Protein AF-A0A814QVN3-F1 (afdb_monomer)

Solvent-accessible surface area (backbone atoms only — not comparable to full-atom values): 13322 Å² total; per-residue (Å²): 133,84,79,87,56,73,58,45,32,28,78,48,79,40,80,92,74,43,83,41,71,44,67,66,72,33,31,27,67,85,69,47,81,43,88,67,83,84,79,93,64,86,51,75,90,72,49,93,82,86,87,83,86,50,80,74,58,78,92,46,46,87,81,45,85,76,71,32,51,71,49,70,80,77,56,96,86,49,65,73,81,80,49,79,62,46,79,39,66,65,100,58,91,84,86,85,86,85,85,89,85,85,87,82,80,56,43,71,92,79,35,91,48,79,79,59,66,74,44,74,83,70,53,88,52,66,59,60,42,53,42,30,75,76,65,71,41,67,51,72,58,57,43,49,50,47,53,49,39,52,53,34,30,74,77,44,73,20,27,64,68,78,48,86,68,92,78,76,59,52,65,58,79,49,71,69,36,51,53,42,43,49,52,53,50,55,56,42,66,77,43,65,64,46,67,78,59,76,60,77,84,81,126

Foldseek 3Di:
DDDDDLQQWAWDQAPVAGIDTDGQLQAGNVRDGDDGDDDPDQDPVPDDDDDDDQDDPPVCCVVDVDTFDWDFDDDNQDDSLLTDTDTGDPPDDDDDGDDDDDDDQDDPPRDPDDPPLLPCPPDPDPLSNLCCVVRSGDDPSSSLQQVLQVLLCVFLVAGDRSHDHSPPTHHDDDPSSVVRSVVSVVVCVVDCSCVVRVDDDDD

Nearest PDB structures (foldseek):
  9btg-assembly1_B  TM=6.805E-01  e=3.742E-03  Homo sapiens
  9blr-assembly1_B  TM=6.211E-01  e=2.954E-03  Homo sapiens
  9btu-assembly1_B  TM=6.436E-01  e=5.031E-03  Homo sapiens
  8bot-assembly1_X  TM=1.823E-01  e=8.694E+00  Homo sapiens
  8i9r-assembly1_CC  TM=1.485E-01  e=6.862E+00  Thermochaetoides thermophila DSM 1495

InterPro domains:
  IPR001873 Epithelial sodium channel [PF00858] (3-186)
  IPR001873 Epithelial sodium channel [PR01078] (8-24)
  IPR001873 Epithelial sodium channel [PR01078] (68-86)
  IPR001873 Epithelial sodium channel [PR01078] (138-149)
  IPR001873 Epithelial sodium channel [PR01078] (149-166)
  IPR001873 Epithelial sodium channel [PTHR11690] (4-186)
  IPR020903 Epithelial sodium channel, conserved site [PS01206] (138-158)

Sequence (203 aa):
MEACNKSEFKFYFHPNYGNCYEFNTGYNENGSKIPLKTTIVTERAQGLRLVLNTSVPESLKFITPFTGAVVFIHNHTTDPMMVTGITLAPKTETNIALSRMFYRSQPKPYSQCETGTNDPNSFSSELYKLVLENTQFYTQTLCVYQCFQREVIKNCNCSVTTFPDFYQAKACTGTNQSICMQNVFNMAKNTDFFNASGMSFGV

Structure (mmCIF, N/CA/C/O backbone):
data_AF-A0A814QVN3-F1
#
_entry.id   AF-A0A814QVN3-F1
#
loop_
_atom_site.group_PDB
_atom_site.id
_atom_site.type_symbol
_atom_site.label_atom_id
_atom_site.label_alt_id
_atom_site.label_comp_id
_atom_site.label_asym_id
_atom_site.label_entity_id
_atom_site.label_seq_id
_atom_site.pdbx_PDB_ins_code
_atom_site.Cartn_x
_atom_site.Cartn_y
_atom_site.Cartn_z
_atom_site.occupancy
_atom_site.B_iso_or_equiv
_atom_site.auth_seq_id
_atom_site.auth_comp_id
_atom_site.auth_asym_id
_atom_site.auth_atom_id
_atom_site.pdbx_PDB_model_num
ATOM 1 N N . MET A 1 1 ? 2.320 -30.126 -4.535 1.00 60.84 1 MET A N 1
ATOM 2 C CA . MET A 1 1 ? 1.638 -28.923 -4.021 1.00 60.84 1 MET A CA 1
ATOM 3 C C . MET A 1 1 ? 2.325 -28.571 -2.717 1.00 60.84 1 MET A C 1
ATOM 5 O O . MET A 1 1 ? 2.252 -29.358 -1.783 1.00 60.84 1 MET A O 1
ATOM 9 N N . GLU A 1 2 ? 3.103 -27.495 -2.708 1.00 78.81 2 GLU A N 1
ATOM 10 C CA . GLU A 1 2 ? 3.785 -27.011 -1.503 1.00 78.81 2 GLU A CA 1
ATOM 11 C C . GLU A 1 2 ? 2.771 -26.243 -0.648 1.00 78.81 2 GLU A C 1
ATOM 13 O O . GLU A 1 2 ? 2.004 -25.438 -1.179 1.00 78.81 2 GLU A O 1
ATOM 18 N N . ALA A 1 3 ? 2.707 -26.532 0.651 1.00 82.81 3 ALA A N 1
ATOM 19 C CA . ALA A 1 3 ? 1.831 -25.802 1.559 1.00 82.81 3 ALA A CA 1
ATOM 20 C C . ALA A 1 3 ? 2.459 -24.444 1.897 1.00 82.81 3 ALA A C 1
ATOM 22 O O . ALA A 1 3 ? 3.623 -24.394 2.291 1.00 82.81 3 ALA A O 1
ATOM 23 N N . CYS A 1 4 ? 1.688 -23.359 1.776 1.00 81.06 4 CYS A N 1
ATOM 24 C CA . CYS A 1 4 ? 2.136 -22.044 2.228 1.00 81.06 4 CYS A CA 1
ATOM 25 C C . CYS A 1 4 ? 2.367 -22.064 3.743 1.00 81.06 4 CYS A C 1
ATOM 27 O O . CYS A 1 4 ? 1.530 -22.571 4.497 1.00 81.06 4 CYS A O 1
ATOM 29 N N . ASN A 1 5 ? 3.478 -21.485 4.189 1.00 84.00 5 ASN A N 1
ATOM 30 C CA . ASN A 1 5 ? 3.753 -21.311 5.611 1.00 84.00 5 ASN A CA 1
ATOM 31 C C . ASN A 1 5 ? 3.240 -19.938 6.064 1.00 84.00 5 ASN A C 1
ATOM 33 O O . ASN A 1 5 ? 3.353 -18.954 5.339 1.00 84.00 5 ASN A O 1
ATOM 37 N N . LYS A 1 6 ? 2.701 -19.847 7.284 1.00 83.75 6 LYS A N 1
ATOM 38 C CA . LYS A 1 6 ? 2.269 -18.573 7.871 1.00 83.75 6 LYS A CA 1
ATOM 39 C C . LYS A 1 6 ? 3.401 -17.538 7.894 1.00 83.75 6 LYS A C 1
ATOM 41 O O . LYS A 1 6 ? 3.142 -16.367 7.661 1.00 83.75 6 LYS A O 1
ATOM 46 N N . SER A 1 7 ? 4.647 -17.974 8.083 1.00 82.81 7 SER A N 1
ATOM 47 C CA . SER A 1 7 ? 5.822 -17.092 8.069 1.00 82.81 7 SER A CA 1
ATOM 48 C C . SER A 1 7 ? 6.074 -16.386 6.728 1.00 82.81 7 SER A C 1
ATOM 50 O O . SER A 1 7 ? 6.869 -15.448 6.682 1.00 82.81 7 SER A O 1
ATOM 52 N N . GLU A 1 8 ? 5.416 -16.819 5.649 1.00 85.62 8 GLU A N 1
ATOM 53 C CA . GLU A 1 8 ? 5.475 -16.206 4.315 1.00 85.62 8 GLU A CA 1
ATOM 54 C C . GLU A 1 8 ? 4.478 -15.049 4.145 1.00 85.62 8 GLU A C 1
ATOM 56 O O . GLU A 1 8 ? 4.455 -14.405 3.092 1.00 85.62 8 GLU A O 1
ATOM 61 N N . PHE A 1 9 ? 3.649 -14.798 5.161 1.00 89.44 9 PHE A N 1
ATOM 62 C CA . PHE A 1 9 ? 2.701 -13.697 5.196 1.00 89.44 9 PHE A CA 1
ATOM 63 C C . PHE A 1 9 ? 3.195 -12.615 6.145 1.00 89.44 9 PHE A C 1
ATOM 65 O O . PHE A 1 9 ? 3.446 -12.865 7.320 1.00 89.44 9 PHE A O 1
ATOM 72 N N . LYS A 1 10 ? 3.286 -11.384 5.651 1.00 90.56 10 LYS A N 1
ATOM 73 C CA . LYS A 1 10 ? 3.606 -10.217 6.466 1.00 90.56 10 LYS A CA 1
ATOM 74 C C . LYS A 1 10 ? 2.315 -9.564 6.943 1.00 90.56 10 LYS A C 1
ATOM 76 O O . LYS A 1 10 ? 1.456 -9.215 6.138 1.00 90.56 10 LYS A O 1
ATOM 81 N N . PHE A 1 11 ? 2.180 -9.387 8.251 1.00 91.12 11 PHE A N 1
ATOM 82 C CA . PHE A 1 11 ? 1.049 -8.664 8.820 1.00 91.12 11 PHE A CA 1
ATOM 83 C C . PHE A 1 11 ? 1.180 -7.152 8.592 1.00 91.12 11 PHE A C 1
ATOM 85 O O . PHE A 1 11 ? 2.254 -6.579 8.792 1.00 91.12 11 PHE A O 1
ATOM 92 N N . TYR A 1 12 ? 0.068 -6.504 8.251 1.00 89.94 12 TYR A N 1
ATOM 93 C CA . TYR A 1 12 ? -0.108 -5.059 8.380 1.00 89.94 12 TYR A CA 1
ATOM 94 C C . TYR A 1 12 ? -1.564 -4.733 8.732 1.00 89.94 12 TYR A C 1
ATOM 96 O O . TYR A 1 12 ? -2.472 -5.529 8.492 1.00 89.94 12 TYR A O 1
ATOM 104 N N . PHE A 1 13 ? -1.798 -3.560 9.317 1.00 90.44 13 PHE A N 1
ATOM 105 C CA . PHE A 1 13 ? -3.143 -3.097 9.647 1.00 90.44 13 PHE A CA 1
ATOM 106 C C . PHE A 1 13 ? -3.616 -2.070 8.616 1.00 90.44 13 PHE A C 1
ATOM 108 O O . PHE A 1 13 ? -2.974 -1.037 8.434 1.00 90.44 13 PHE A O 1
ATOM 115 N N . HIS A 1 14 ? -4.745 -2.338 7.963 1.00 90.69 14 HIS A N 1
ATOM 116 C CA . HIS A 1 14 ? -5.395 -1.413 7.048 1.00 90.69 14 HIS A CA 1
ATOM 117 C C . HIS A 1 14 ? -6.533 -0.664 7.765 1.00 90.69 14 HIS A C 1
ATOM 119 O O . HIS A 1 14 ? -7.481 -1.302 8.222 1.00 90.69 14 HIS A O 1
ATOM 125 N N . PRO A 1 15 ? -6.540 0.678 7.796 1.00 86.56 15 PRO A N 1
ATOM 126 C CA . PRO A 1 15 ? -7.542 1.465 8.526 1.00 86.56 15 PRO A CA 1
ATOM 127 C C . PRO A 1 15 ? -8.997 1.136 8.170 1.00 86.56 15 PRO A C 1
ATOM 129 O O . PRO A 1 15 ? -9.846 1.087 9.053 1.00 86.56 15 PRO A O 1
ATOM 132 N N . ASN A 1 16 ? -9.274 0.871 6.888 1.00 85.12 16 ASN A N 1
ATOM 133 C CA . ASN A 1 16 ? -10.632 0.571 6.410 1.00 85.12 16 ASN A CA 1
ATOM 134 C C . ASN A 1 16 ? -11.011 -0.920 6.462 1.00 85.12 16 ASN A C 1
ATOM 136 O O . ASN A 1 16 ? -12.193 -1.237 6.389 1.00 85.12 16 ASN A O 1
ATOM 140 N N . TYR A 1 17 ? -10.035 -1.836 6.533 1.00 87.88 17 TYR A N 1
ATOM 141 C CA . TYR A 1 17 ? -10.274 -3.281 6.351 1.00 87.88 17 TYR A CA 1
ATOM 142 C C . TYR A 1 17 ? -9.758 -4.142 7.514 1.00 87.88 17 TYR A C 1
ATOM 144 O O . TYR A 1 17 ? -10.010 -5.344 7.551 1.00 87.88 17 TYR A O 1
ATOM 152 N N . GLY A 1 18 ? -9.077 -3.541 8.490 1.00 89.12 18 GLY A N 1
ATOM 153 C CA . GLY A 1 18 ? -8.545 -4.215 9.664 1.00 89.12 18 GLY A CA 1
ATOM 154 C C . GLY A 1 18 ? -7.265 -4.996 9.372 1.00 89.12 18 GLY A C 1
ATOM 155 O O . GLY A 1 18 ? -6.326 -4.486 8.768 1.00 89.12 18 GLY A O 1
ATOM 156 N N . ASN A 1 19 ? -7.205 -6.233 9.855 1.00 91.81 19 ASN A N 1
ATOM 157 C CA . ASN A 1 19 ? -6.010 -7.069 9.766 1.00 91.81 19 ASN A CA 1
ATOM 158 C C . ASN A 1 19 ? -5.778 -7.554 8.331 1.00 91.81 19 ASN A C 1
ATOM 160 O O . ASN A 1 19 ? -6.631 -8.233 7.758 1.00 91.81 19 ASN A O 1
ATOM 164 N N . CYS A 1 20 ? -4.599 -7.276 7.784 1.00 93.75 20 CYS A N 1
ATOM 165 C CA . CYS A 1 20 ? -4.190 -7.718 6.460 1.00 93.75 20 CYS A CA 1
ATOM 166 C C . CYS A 1 20 ? -2.917 -8.570 6.528 1.00 93.75 20 CYS A C 1
ATOM 168 O O . CYS A 1 20 ? -2.075 -8.411 7.414 1.00 93.75 20 CYS A O 1
ATOM 170 N N . TYR A 1 21 ? -2.798 -9.494 5.575 1.00 93.88 21 TYR A N 1
ATOM 171 C CA . TYR A 1 21 ? -1.690 -10.437 5.465 1.00 93.88 21 TYR A CA 1
ATOM 172 C C . TYR A 1 21 ? -1.190 -10.441 4.024 1.00 93.88 21 TYR A C 1
ATOM 174 O O . TYR A 1 21 ? -1.893 -10.878 3.114 1.00 93.88 21 TYR A O 1
ATOM 182 N N . GLU A 1 22 ? 0.018 -9.934 3.821 1.00 93.75 22 GLU A N 1
ATOM 183 C CA . GLU A 1 22 ? 0.628 -9.761 2.510 1.00 93.75 22 GLU A CA 1
ATOM 184 C C . GLU A 1 22 ? 1.524 -10.960 2.189 1.00 93.75 22 GLU A C 1
ATOM 186 O O . GLU A 1 22 ? 2.457 -11.271 2.930 1.00 93.75 22 GLU A O 1
ATOM 191 N N . PHE A 1 23 ? 1.229 -11.657 1.095 1.00 93.69 23 PHE A N 1
ATOM 192 C CA . PHE A 1 23 ? 1.991 -12.820 0.645 1.00 93.69 23 PHE A CA 1
ATOM 193 C C . PHE A 1 23 ? 3.099 -12.412 -0.326 1.00 93.69 23 PHE A C 1
ATOM 195 O O . PHE A 1 23 ? 2.905 -11.534 -1.162 1.00 93.69 23 PHE A O 1
ATOM 202 N N . ASN A 1 24 ? 4.225 -13.132 -0.291 1.00 93.00 24 ASN A N 1
ATOM 203 C CA . ASN A 1 24 ? 5.314 -12.990 -1.263 1.00 93.00 24 ASN A CA 1
ATOM 204 C C . ASN A 1 24 ? 5.947 -11.587 -1.284 1.00 93.00 24 ASN A C 1
ATOM 206 O O . ASN A 1 24 ? 6.346 -11.104 -2.339 1.00 93.00 24 ASN A O 1
ATOM 210 N N . THR A 1 25 ? 6.070 -10.943 -0.122 1.00 90.69 25 THR A N 1
ATOM 211 C CA . THR A 1 25 ? 6.679 -9.604 0.015 1.00 90.69 25 THR A CA 1
ATOM 212 C C . THR A 1 25 ? 8.198 -9.605 -0.186 1.00 90.69 25 THR A C 1
ATOM 214 O O . THR A 1 25 ? 8.812 -8.552 -0.334 1.00 90.69 25 THR A O 1
ATOM 217 N N . GLY A 1 26 ? 8.824 -10.787 -0.159 1.00 90.00 26 GLY A N 1
ATOM 218 C CA . GLY A 1 26 ? 10.279 -10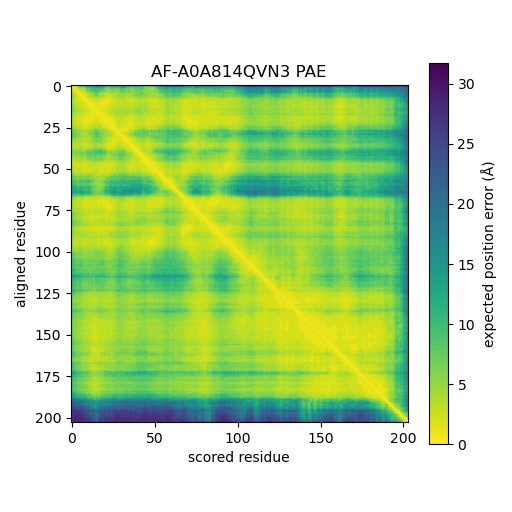.945 -0.081 1.00 90.00 26 GLY A CA 1
ATOM 219 C C . GLY A 1 26 ? 10.827 -10.832 1.342 1.00 90.00 26 GLY A C 1
ATOM 220 O O . GLY A 1 26 ? 12.040 -10.894 1.532 1.00 90.00 26 GLY A O 1
ATOM 221 N N . TYR A 1 27 ? 9.951 -10.704 2.342 1.00 88.06 27 TYR A N 1
ATOM 222 C CA . TYR A 1 27 ? 10.297 -10.635 3.757 1.00 88.06 27 TYR A CA 1
ATOM 223 C C . TYR A 1 27 ? 9.362 -11.521 4.590 1.00 88.06 27 TYR A C 1
ATOM 225 O O . TYR A 1 27 ? 8.168 -11.611 4.311 1.00 88.06 27 TYR A O 1
ATOM 233 N N . ASN A 1 28 ? 9.898 -12.176 5.618 1.00 82.62 28 ASN A N 1
ATOM 234 C CA . ASN A 1 28 ? 9.081 -12.895 6.597 1.00 82.62 28 ASN A CA 1
ATOM 235 C C . ASN A 1 28 ? 8.516 -11.948 7.674 1.00 82.62 28 ASN A C 1
ATOM 237 O O . ASN A 1 28 ? 8.838 -10.759 7.701 1.00 82.62 28 ASN A O 1
ATOM 241 N N . GLU A 1 29 ? 7.708 -12.484 8.595 1.00 78.69 29 GLU A N 1
ATOM 242 C CA . GLU A 1 29 ? 7.134 -11.730 9.728 1.00 78.69 29 GLU A CA 1
ATOM 243 C C . GLU A 1 29 ? 8.191 -10.979 10.568 1.00 78.69 29 GLU A C 1
ATOM 245 O O . GLU A 1 29 ? 7.913 -9.901 11.085 1.00 78.69 29 GLU A O 1
ATOM 250 N N . ASN A 1 30 ? 9.423 -11.495 10.647 1.00 82.00 30 ASN A N 1
ATOM 251 C CA . ASN A 1 30 ? 10.532 -10.887 11.394 1.00 82.00 30 ASN A CA 1
ATOM 252 C C . ASN A 1 30 ? 11.327 -9.854 10.570 1.00 82.00 30 ASN A C 1
ATOM 254 O O . ASN A 1 30 ? 12.389 -9.407 11.002 1.00 82.00 30 ASN A O 1
ATOM 258 N N . GLY A 1 31 ? 10.880 -9.518 9.356 1.00 81.69 31 GLY A N 1
ATOM 259 C CA . GLY A 1 31 ? 11.568 -8.591 8.455 1.00 81.69 31 GLY A CA 1
ATOM 260 C C . GLY A 1 31 ? 12.845 -9.153 7.820 1.00 81.69 31 GLY A C 1
ATOM 261 O O . GLY A 1 31 ? 13.598 -8.413 7.189 1.00 81.69 31 GLY A O 1
ATOM 262 N N . SER A 1 32 ? 13.108 -10.455 7.954 1.00 87.06 32 SER A N 1
ATOM 263 C CA . SER A 1 32 ? 14.236 -11.105 7.279 1.00 87.06 32 SER A CA 1
ATOM 264 C C . SER A 1 32 ? 13.883 -11.394 5.827 1.00 87.06 32 SER A C 1
ATOM 266 O O . SER A 1 32 ? 12.772 -11.837 5.535 1.00 87.06 32 SER A O 1
ATOM 268 N N . LYS A 1 33 ? 14.839 -11.182 4.919 1.00 89.44 33 LYS A N 1
ATOM 269 C CA . LYS A 1 33 ? 14.655 -11.467 3.493 1.00 89.44 33 LYS A CA 1
ATOM 270 C C . LYS A 1 33 ? 14.367 -12.951 3.265 1.00 89.44 33 LYS A C 1
ATOM 272 O O . LYS A 1 33 ? 15.084 -13.807 3.782 1.00 89.44 33 LYS A O 1
ATOM 277 N N . ILE A 1 34 ? 13.363 -13.236 2.447 1.00 89.31 34 ILE A N 1
ATOM 278 C CA . ILE A 1 34 ? 13.024 -14.574 1.960 1.00 89.31 34 ILE A CA 1
ATOM 279 C C . ILE A 1 34 ? 12.930 -14.559 0.428 1.00 89.31 34 ILE A C 1
ATOM 281 O O . ILE A 1 34 ? 12.605 -13.519 -0.151 1.00 89.31 34 ILE A O 1
ATOM 285 N N . PRO A 1 35 ? 13.226 -15.679 -0.255 1.00 90.44 35 PRO A N 1
ATOM 286 C CA . PRO A 1 35 ? 13.115 -15.750 -1.706 1.00 90.44 35 PRO A CA 1
ATOM 287 C C . PRO A 1 35 ? 11.696 -15.447 -2.193 1.00 90.44 35 PRO A C 1
ATOM 289 O O . PRO A 1 35 ? 10.716 -15.922 -1.618 1.00 90.44 35 PRO A O 1
ATOM 292 N N . LEU A 1 36 ? 11.599 -14.695 -3.290 1.00 91.75 36 LEU A N 1
ATOM 293 C CA . LEU A 1 36 ? 10.330 -14.472 -3.972 1.00 91.75 36 LEU A CA 1
ATOM 294 C C . LEU A 1 36 ? 9.882 -15.750 -4.680 1.00 91.75 36 LEU A C 1
ATOM 296 O O . LEU A 1 36 ? 10.662 -16.393 -5.383 1.00 91.75 36 LEU A O 1
ATOM 300 N N . LYS A 1 37 ? 8.600 -16.078 -4.546 1.00 90.69 37 LYS A N 1
ATOM 301 C CA . LYS A 1 37 ? 7.958 -17.139 -5.318 1.00 90.69 37 LYS A CA 1
ATOM 302 C C . LYS A 1 37 ? 7.565 -16.603 -6.691 1.00 90.69 37 LYS A C 1
ATOM 304 O O . LYS A 1 37 ? 6.984 -15.521 -6.813 1.00 90.69 37 LYS A O 1
ATOM 309 N N . THR A 1 38 ? 7.874 -17.377 -7.724 1.00 90.19 38 THR A N 1
ATOM 310 C CA . THR A 1 38 ? 7.569 -17.073 -9.124 1.00 90.19 38 THR A CA 1
ATOM 311 C C . THR A 1 38 ? 6.948 -18.295 -9.790 1.00 90.19 38 THR A C 1
ATOM 313 O O . THR A 1 38 ? 7.167 -19.430 -9.374 1.00 90.19 38 THR A O 1
ATOM 316 N N . THR A 1 39 ? 6.143 -18.066 -10.824 1.00 88.69 39 THR A N 1
ATOM 317 C CA . THR A 1 39 ? 5.593 -19.132 -11.662 1.00 88.69 39 THR A CA 1
ATOM 318 C C . THR A 1 39 ? 5.573 -18.673 -13.114 1.00 88.69 39 THR A C 1
ATOM 320 O O . THR A 1 39 ? 5.335 -17.500 -13.399 1.00 88.69 39 THR A O 1
ATOM 323 N N . ILE A 1 40 ? 5.837 -19.608 -14.023 1.00 86.62 40 ILE A N 1
ATOM 324 C CA . ILE A 1 40 ? 5.665 -19.447 -15.475 1.00 86.62 40 ILE A CA 1
ATOM 325 C C . ILE A 1 40 ? 4.455 -20.237 -15.991 1.00 86.62 40 ILE A C 1
ATOM 327 O O . ILE A 1 40 ? 4.097 -20.133 -17.160 1.00 86.62 40 ILE A O 1
ATOM 331 N N . VAL A 1 41 ? 3.836 -21.041 -15.121 1.00 89.00 41 VAL A N 1
ATOM 332 C CA . VAL A 1 41 ? 2.710 -21.912 -15.451 1.00 89.00 41 VAL A CA 1
ATOM 333 C C . VAL A 1 41 ? 1.418 -21.208 -15.057 1.00 89.00 41 VAL A C 1
ATOM 335 O O . VAL A 1 41 ? 1.267 -20.753 -13.924 1.00 89.00 41 VAL A O 1
ATOM 338 N N . THR A 1 42 ? 0.472 -21.138 -15.990 1.00 87.56 42 THR A N 1
ATOM 339 C CA . THR A 1 42 ? -0.818 -20.451 -15.810 1.00 87.56 42 THR A CA 1
ATOM 340 C C . THR A 1 42 ? -1.924 -21.365 -15.280 1.00 87.56 42 THR A C 1
ATOM 342 O O . THR A 1 42 ? -3.062 -20.931 -15.113 1.00 87.56 42 THR A O 1
ATOM 345 N N . GLU A 1 43 ? -1.627 -22.641 -15.029 1.00 89.25 43 GLU A N 1
ATOM 346 C CA . GLU A 1 43 ? -2.591 -23.596 -14.491 1.00 89.25 43 GLU A CA 1
ATOM 347 C C . GLU A 1 43 ? -3.012 -23.233 -13.065 1.00 89.25 43 GLU A C 1
ATOM 349 O O . GLU A 1 43 ? -2.180 -23.015 -12.182 1.00 89.25 43 GLU A O 1
ATOM 354 N N . ARG A 1 44 ? -4.324 -23.288 -12.800 1.00 86.31 44 ARG A N 1
ATOM 355 C CA . ARG A 1 44 ? -4.910 -23.009 -11.478 1.00 86.31 44 ARG A CA 1
ATOM 356 C C . ARG A 1 44 ? -4.247 -23.808 -10.347 1.00 86.31 44 ARG A C 1
ATOM 358 O O . ARG A 1 44 ? -4.096 -23.299 -9.241 1.00 86.31 44 ARG A O 1
ATOM 365 N N . ALA A 1 45 ? -3.863 -25.059 -10.608 1.00 87.88 45 ALA A N 1
ATOM 366 C CA . ALA A 1 45 ? -3.249 -25.937 -9.613 1.00 87.88 45 ALA A CA 1
ATOM 367 C C . ALA A 1 45 ? -1.841 -25.488 -9.174 1.00 87.88 45 ALA A C 1
ATOM 369 O O . ALA A 1 45 ? -1.406 -25.882 -8.093 1.00 87.88 45 ALA A O 1
ATOM 370 N N . GLN A 1 46 ? -1.167 -24.667 -9.986 1.00 88.94 46 GLN A N 1
ATOM 371 C CA . GLN A 1 46 ? 0.170 -24.114 -9.732 1.00 88.94 46 GLN A CA 1
ATOM 372 C C . GLN A 1 46 ? 0.127 -22.659 -9.229 1.00 88.94 46 GLN A C 1
ATOM 374 O O . GLN A 1 46 ? 1.170 -22.057 -8.982 1.00 88.94 46 GLN A O 1
ATOM 379 N N . GLY A 1 47 ? -1.068 -22.076 -9.091 1.00 90.69 47 GLY A N 1
ATOM 380 C CA . GLY A 1 47 ? -1.266 -20.736 -8.545 1.00 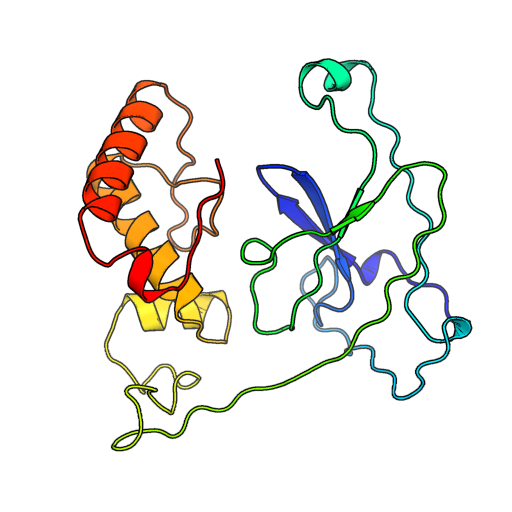90.69 47 GLY A CA 1
ATOM 381 C C . GLY A 1 47 ? -1.400 -20.711 -7.019 1.00 90.69 47 GLY A C 1
ATOM 382 O O . GLY A 1 47 ? -1.401 -21.743 -6.344 1.00 90.69 47 GLY A O 1
ATOM 383 N N . LEU A 1 48 ? -1.577 -19.506 -6.473 1.00 92.06 48 LEU A N 1
ATOM 384 C CA . LEU A 1 48 ? -1.902 -19.309 -5.061 1.00 92.06 48 LEU A CA 1
ATOM 385 C C . LEU A 1 48 ? -3.325 -19.809 -4.775 1.00 92.06 48 LEU A C 1
ATOM 387 O O . LEU A 1 48 ? -4.286 -19.389 -5.419 1.00 92.06 48 LEU A O 1
ATOM 391 N N . ARG A 1 49 ? -3.466 -20.699 -3.790 1.00 92.56 49 ARG A N 1
ATOM 392 C CA . ARG A 1 49 ? -4.752 -21.272 -3.374 1.00 92.56 49 ARG A CA 1
ATOM 393 C C . ARG A 1 49 ? -4.940 -21.049 -1.884 1.00 92.56 49 ARG A C 1
ATOM 395 O O . ARG A 1 49 ? -4.173 -21.571 -1.083 1.00 92.56 49 ARG A O 1
ATOM 402 N N . LEU A 1 50 ? -5.972 -20.293 -1.529 1.00 92.75 50 LEU A N 1
ATOM 403 C CA . LEU A 1 50 ? -6.278 -19.933 -0.149 1.00 92.75 50 LEU A CA 1
ATOM 404 C C . LEU A 1 50 ? -7.685 -20.399 0.218 1.00 92.75 50 LEU A C 1
ATOM 406 O O . LEU A 1 50 ? -8.599 -20.350 -0.603 1.00 92.75 50 LEU A O 1
ATOM 410 N N . VAL A 1 51 ? -7.851 -20.813 1.471 1.00 92.94 51 VAL A N 1
ATOM 411 C CA . VAL A 1 51 ? -9.156 -21.008 2.106 1.00 92.94 51 VAL A CA 1
ATOM 412 C C . VAL A 1 51 ? -9.245 -19.984 3.227 1.00 92.94 51 VAL A C 1
ATOM 414 O O . VAL A 1 51 ? -8.444 -20.014 4.158 1.00 92.94 51 VAL A O 1
ATOM 417 N N . LEU A 1 52 ? -10.182 -19.046 3.107 1.00 93.19 52 LEU A N 1
ATOM 418 C CA . LEU A 1 52 ? -10.305 -17.917 4.024 1.00 93.19 52 LEU A CA 1
ATOM 419 C C . LEU A 1 52 ? -11.450 -18.150 5.007 1.00 93.19 52 LEU A C 1
ATOM 421 O O . LEU A 1 52 ? -12.559 -18.506 4.610 1.00 93.19 52 LEU A O 1
ATOM 425 N N . ASN A 1 53 ? -11.194 -17.892 6.289 1.00 91.94 53 ASN A N 1
ATOM 426 C CA . ASN A 1 53 ? -12.251 -17.768 7.283 1.00 91.94 53 ASN A CA 1
ATOM 427 C C . ASN A 1 53 ? -12.690 -16.301 7.364 1.00 91.94 53 ASN A C 1
ATOM 429 O O . ASN A 1 53 ? -11.979 -15.470 7.918 1.00 91.94 53 ASN A O 1
ATOM 433 N N . THR A 1 54 ? -13.864 -15.997 6.817 1.00 89.81 54 THR A N 1
ATOM 434 C CA . THR A 1 54 ? -14.432 -14.638 6.756 1.00 89.81 54 THR A CA 1
ATOM 435 C C . THR A 1 54 ? -15.471 -14.384 7.853 1.00 89.81 54 THR A C 1
ATOM 437 O O . THR A 1 54 ? -16.371 -13.560 7.687 1.00 89.81 54 THR A O 1
ATOM 440 N N . SER A 1 55 ? -15.427 -15.153 8.941 1.00 85.69 55 SER A N 1
ATOM 441 C CA . SER A 1 55 ? -16.372 -15.004 10.047 1.00 85.69 55 SER A CA 1
ATOM 442 C C . SER A 1 55 ? -16.073 -13.725 10.827 1.00 85.69 55 SER A C 1
ATOM 444 O O . SER A 1 55 ? -14.952 -13.527 11.291 1.00 85.69 55 SER A O 1
ATOM 446 N N . VAL A 1 56 ? -17.086 -12.877 11.005 1.00 81.25 56 VAL A N 1
ATOM 447 C CA . VAL A 1 56 ? -16.992 -11.650 11.807 1.00 81.25 56 VAL A CA 1
ATOM 448 C C . VAL A 1 56 ? -17.582 -11.918 13.198 1.00 81.25 56 VAL A C 1
ATOM 450 O O . VAL A 1 56 ? -18.723 -12.389 13.274 1.00 81.25 56 VAL A O 1
ATOM 453 N N . PRO A 1 57 ? -16.849 -11.639 14.296 1.00 84.69 57 PRO A N 1
ATOM 454 C CA . PRO A 1 57 ? -17.388 -11.724 15.651 1.00 84.69 57 PRO A CA 1
ATOM 455 C C . PRO A 1 57 ? -18.663 -10.890 15.808 1.00 84.69 57 PRO A C 1
ATOM 457 O O . PRO A 1 57 ? -18.734 -9.775 15.295 1.00 84.69 57 PRO A O 1
ATOM 460 N N . GLU A 1 58 ? -19.649 -11.394 16.556 1.00 83.12 58 GLU A N 1
ATOM 461 C CA . GLU A 1 58 ? -20.934 -10.702 16.766 1.00 83.12 58 GLU A CA 1
ATOM 462 C C . GLU A 1 58 ? -20.742 -9.270 17.283 1.00 83.12 58 GLU A C 1
ATOM 464 O O . GLU A 1 58 ? -21.394 -8.339 16.817 1.00 83.12 58 GLU A O 1
ATOM 469 N N . SER A 1 59 ? -19.765 -9.083 18.174 1.00 83.12 59 SER A N 1
ATOM 470 C CA . SER A 1 59 ? -19.407 -7.785 18.746 1.00 83.12 59 SER A CA 1
ATOM 471 C C . SER A 1 59 ? -18.920 -6.757 17.725 1.00 83.12 59 SER A C 1
ATOM 473 O O . SER A 1 59 ? -18.914 -5.578 18.045 1.00 83.12 59 SER A O 1
ATOM 475 N N . LEU A 1 60 ? -18.513 -7.159 16.517 1.00 81.44 60 LEU A N 1
ATOM 476 C CA . LEU A 1 60 ? -18.003 -6.256 15.477 1.00 81.44 60 LEU A CA 1
ATOM 477 C C . LEU A 1 60 ? -18.998 -6.024 14.334 1.00 81.44 60 LEU A C 1
ATOM 479 O O . LEU A 1 60 ? -18.779 -5.137 13.508 1.00 81.44 60 LEU A O 1
ATOM 483 N N . LYS A 1 61 ? -20.112 -6.766 14.292 1.00 81.19 61 LYS A N 1
ATOM 484 C CA . LYS A 1 61 ? -21.100 -6.661 13.205 1.00 81.19 61 LYS A CA 1
ATOM 485 C C . LYS A 1 61 ? -21.755 -5.283 13.105 1.00 81.19 61 LYS A C 1
ATOM 487 O O . LYS A 1 61 ? -22.166 -4.892 12.019 1.00 81.19 61 LYS A O 1
ATOM 492 N N . PHE A 1 62 ? -21.822 -4.530 14.206 1.00 79.56 62 PHE A N 1
ATOM 493 C CA . PHE A 1 62 ? -22.342 -3.159 14.189 1.00 79.56 62 PHE A CA 1
ATOM 494 C C . PHE A 1 62 ? -21.379 -2.155 13.531 1.00 79.56 62 PHE A C 1
ATOM 496 O O . PHE A 1 62 ? -21.821 -1.113 13.058 1.00 79.56 62 PHE A O 1
ATOM 503 N N . ILE A 1 63 ? -20.075 -2.458 13.508 1.00 76.56 63 ILE A N 1
ATOM 504 C CA . ILE A 1 63 ? -19.030 -1.597 12.931 1.00 76.56 63 ILE A CA 1
ATOM 505 C C . ILE A 1 63 ? -18.845 -1.919 11.448 1.00 76.56 63 ILE A C 1
ATOM 507 O O . ILE A 1 63 ? -18.650 -1.024 10.634 1.00 76.56 63 ILE A O 1
ATOM 511 N N . THR A 1 64 ? -18.884 -3.206 11.091 1.00 74.38 64 THR A N 1
ATOM 512 C CA . THR A 1 64 ? -18.639 -3.675 9.723 1.00 74.38 64 THR A CA 1
ATOM 513 C C . THR A 1 64 ? -19.845 -4.469 9.218 1.00 74.38 64 THR A C 1
ATOM 515 O O . THR A 1 64 ? -19.960 -5.656 9.527 1.00 74.38 64 THR A O 1
ATOM 518 N N . PRO A 1 65 ? -20.743 -3.856 8.422 1.00 69.50 65 PRO A N 1
ATOM 519 C CA . PRO A 1 65 ? -21.894 -4.561 7.852 1.00 69.50 65 PRO A CA 1
ATOM 520 C C . PRO A 1 65 ? -21.492 -5.522 6.720 1.00 69.50 65 PRO A C 1
ATOM 522 O O . PRO A 1 65 ? -22.295 -6.344 6.279 1.00 69.50 65 PRO A O 1
ATOM 525 N N . PHE A 1 66 ? -20.255 -5.422 6.229 1.00 76.00 66 PHE A N 1
ATOM 526 C CA . PHE A 1 66 ? -19.735 -6.253 5.153 1.00 76.00 66 PHE A CA 1
ATOM 527 C C . PHE A 1 66 ? -19.255 -7.608 5.679 1.00 76.00 66 PHE A C 1
ATOM 529 O O . PHE A 1 66 ? -18.552 -7.696 6.684 1.00 76.00 66 PHE A O 1
ATOM 536 N N . THR A 1 67 ? -19.601 -8.674 4.960 1.00 81.56 67 THR A N 1
ATOM 537 C CA . THR A 1 67 ? -19.086 -10.026 5.210 1.00 81.56 67 THR A CA 1
ATOM 538 C C . THR A 1 67 ? -18.359 -10.518 3.967 1.00 81.56 67 THR A C 1
ATOM 540 O O . THR A 1 67 ? -18.836 -10.317 2.852 1.00 81.56 67 THR A O 1
ATOM 543 N N . GLY A 1 68 ? -17.194 -11.138 4.150 1.00 90.25 68 GLY A N 1
ATOM 544 C CA . GLY A 1 68 ? -16.337 -11.566 3.046 1.00 90.25 68 GLY A CA 1
ATOM 545 C C . GLY A 1 68 ? -14.868 -11.246 3.295 1.00 90.25 68 GLY A C 1
ATOM 546 O O . GLY A 1 68 ? -14.440 -11.102 4.439 1.00 90.25 68 GLY A O 1
ATOM 547 N N . ALA A 1 69 ? -14.102 -11.153 2.214 1.00 93.12 69 ALA A N 1
ATOM 548 C CA . ALA A 1 69 ? -12.702 -10.741 2.235 1.00 93.12 69 ALA A CA 1
ATOM 549 C C . ALA A 1 69 ? -12.436 -9.705 1.140 1.00 93.12 69 ALA A C 1
ATOM 551 O O . ALA A 1 69 ? -13.188 -9.608 0.172 1.00 93.12 69 ALA A O 1
ATOM 552 N N . VAL A 1 70 ? -11.347 -8.953 1.279 1.00 93.94 70 VAL A N 1
ATOM 553 C CA . VAL A 1 70 ? -10.836 -8.065 0.232 1.00 93.94 70 VAL A CA 1
ATOM 554 C C . VAL A 1 70 ? -9.425 -8.515 -0.112 1.00 93.94 70 VAL A C 1
ATOM 556 O O . VAL A 1 70 ? -8.608 -8.717 0.785 1.00 93.94 70 VAL A O 1
ATOM 559 N N . VAL A 1 71 ? -9.146 -8.704 -1.400 1.00 95.56 71 VAL A N 1
ATOM 560 C CA . VAL A 1 71 ? -7.815 -9.073 -1.895 1.00 95.56 71 VAL A CA 1
ATOM 561 C C . VAL A 1 71 ? -7.235 -7.924 -2.703 1.00 95.56 71 VAL A C 1
ATOM 563 O O . VAL A 1 71 ? -7.864 -7.439 -3.642 1.00 95.56 71 VAL A O 1
ATOM 566 N N . PHE A 1 72 ? -6.018 -7.521 -2.352 1.00 95.31 72 PHE A N 1
ATOM 567 C CA . PHE A 1 72 ? -5.221 -6.548 -3.092 1.00 95.31 72 PHE A CA 1
ATOM 568 C C . PHE A 1 72 ? -4.180 -7.291 -3.919 1.00 95.31 72 PHE A C 1
ATOM 570 O O . PHE A 1 72 ? -3.533 -8.215 -3.428 1.00 95.31 72 PHE A O 1
ATOM 577 N N . ILE A 1 73 ? -4.023 -6.898 -5.180 1.00 94.94 73 ILE A N 1
ATOM 578 C CA . ILE A 1 73 ? -3.053 -7.501 -6.095 1.00 94.94 73 ILE A CA 1
ATOM 579 C C . ILE A 1 73 ? -2.164 -6.385 -6.607 1.00 94.94 73 ILE A C 1
ATOM 581 O O . ILE A 1 73 ? -2.636 -5.472 -7.281 1.00 94.94 73 ILE A O 1
ATOM 585 N N . HIS A 1 74 ? -0.882 -6.447 -6.269 1.00 92.88 74 HIS A N 1
ATOM 586 C CA . HIS A 1 74 ? 0.055 -5.374 -6.558 1.00 92.88 74 HIS A CA 1
ATOM 587 C C . HIS A 1 74 ? 1.456 -5.897 -6.861 1.00 92.88 74 HIS A C 1
ATOM 589 O O . HIS A 1 74 ? 1.783 -7.059 -6.620 1.00 92.88 74 HIS A O 1
ATOM 595 N N . ASN A 1 75 ? 2.280 -5.028 -7.444 1.00 90.50 75 ASN A N 1
ATOM 596 C CA . ASN A 1 75 ? 3.702 -5.294 -7.617 1.00 90.50 75 ASN A CA 1
ATOM 597 C C . ASN A 1 75 ? 4.437 -5.081 -6.287 1.00 90.50 75 ASN A C 1
ATOM 599 O O . ASN A 1 75 ? 4.004 -4.284 -5.458 1.00 90.50 75 ASN A O 1
ATOM 603 N N . HIS A 1 76 ? 5.617 -5.689 -6.144 1.00 88.44 76 HIS A N 1
ATOM 604 C CA . HIS A 1 76 ? 6.530 -5.427 -5.019 1.00 88.44 76 HIS A CA 1
ATOM 605 C C . HIS A 1 76 ? 6.945 -3.958 -4.894 1.00 88.44 76 HIS A C 1
ATOM 607 O O . HIS A 1 76 ? 7.337 -3.517 -3.824 1.00 88.44 76 HIS A O 1
ATOM 613 N N . THR A 1 77 ? 6.852 -3.202 -5.989 1.00 84.88 77 THR A N 1
ATOM 614 C CA . THR A 1 77 ? 7.161 -1.770 -6.063 1.00 84.88 77 THR A CA 1
ATOM 615 C C . THR A 1 77 ? 5.930 -0.891 -5.834 1.00 84.88 77 THR A C 1
ATOM 617 O O . THR A 1 77 ? 5.794 0.179 -6.430 1.00 84.88 77 THR A O 1
ATOM 620 N N . THR A 1 78 ? 4.940 -1.373 -5.090 1.00 86.94 78 THR A N 1
ATOM 621 C CA . THR A 1 78 ? 3.699 -0.643 -4.828 1.00 86.94 78 THR A CA 1
ATOM 622 C C . THR A 1 78 ? 3.272 -0.911 -3.400 1.00 86.94 78 THR A C 1
ATOM 624 O O . THR A 1 78 ? 3.222 -2.062 -2.979 1.00 86.94 78 THR A O 1
ATOM 627 N N . ASP A 1 79 ? 2.973 0.157 -2.667 1.00 87.00 79 ASP A N 1
ATOM 628 C CA . ASP A 1 79 ? 2.438 0.049 -1.314 1.00 87.00 79 ASP A CA 1
ATOM 629 C C . ASP A 1 79 ? 0.997 -0.504 -1.366 1.00 87.00 79 ASP A C 1
ATOM 631 O O . ASP A 1 79 ? 0.192 -0.024 -2.173 1.00 87.00 79 ASP A O 1
ATOM 635 N N . PRO A 1 80 ? 0.648 -1.511 -0.546 1.00 87.88 80 PRO A N 1
ATOM 636 C CA . PRO A 1 80 ? -0.656 -2.167 -0.605 1.00 87.88 80 PRO A CA 1
ATOM 637 C C . PRO A 1 80 ? -1.835 -1.243 -0.267 1.00 87.88 80 PRO A C 1
ATOM 639 O O . PRO A 1 80 ? -2.944 -1.491 -0.738 1.00 87.88 80 PRO A O 1
ATOM 642 N N . MET A 1 81 ? -1.632 -0.160 0.495 1.00 86.12 81 MET A N 1
ATOM 643 C CA . MET A 1 81 ? -2.683 0.830 0.794 1.00 86.12 81 MET A CA 1
ATOM 644 C C . MET A 1 81 ? -3.070 1.668 -0.433 1.00 86.12 81 MET A C 1
ATOM 646 O O . MET A 1 81 ? -4.076 2.373 -0.424 1.00 86.12 81 MET A O 1
ATOM 650 N N . MET A 1 82 ? -2.274 1.594 -1.498 1.00 85.06 82 MET A N 1
ATOM 651 C CA . MET A 1 82 ? -2.390 2.420 -2.700 1.00 85.06 82 MET A CA 1
ATOM 652 C C . MET A 1 82 ? -3.121 1.707 -3.838 1.00 85.06 82 MET A C 1
ATOM 654 O O . MET A 1 82 ? -3.108 2.165 -4.981 1.00 85.06 82 MET A O 1
ATOM 658 N N . VAL A 1 83 ? -3.697 0.545 -3.543 1.00 87.50 83 VAL A N 1
ATOM 659 C CA . VAL A 1 83 ? -4.195 -0.410 -4.527 1.00 87.50 83 VAL A CA 1
ATOM 660 C C . VAL A 1 83 ? -5.673 -0.644 -4.267 1.00 87.50 83 VAL A C 1
ATOM 662 O O . VAL A 1 83 ? -6.116 -0.778 -3.128 1.00 87.50 83 VAL A O 1
ATOM 665 N N . THR A 1 84 ? -6.461 -0.718 -5.333 1.00 88.50 84 THR A N 1
ATOM 666 C 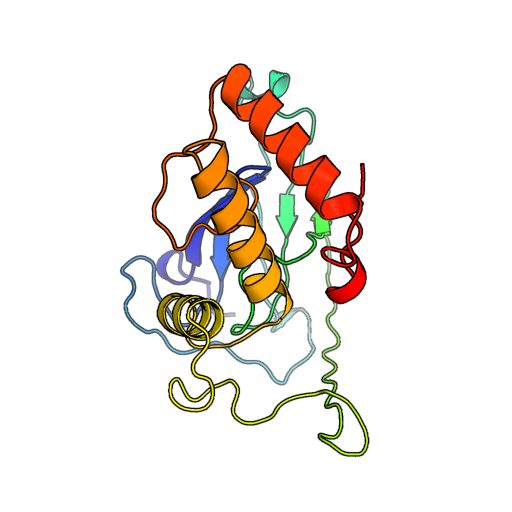CA . THR A 1 84 ? -7.880 -1.054 -5.219 1.00 88.50 84 THR A CA 1
ATOM 667 C C . THR A 1 84 ? -8.054 -2.542 -4.929 1.00 88.50 84 THR A C 1
ATOM 669 O O . THR A 1 84 ? -7.449 -3.395 -5.579 1.00 88.50 84 THR A O 1
ATOM 672 N N . GLY A 1 85 ? -8.895 -2.853 -3.946 1.00 91.69 85 GLY A N 1
ATOM 673 C CA . GLY A 1 85 ? -9.197 -4.226 -3.558 1.00 91.69 85 GLY A CA 1
ATOM 674 C C . GLY A 1 85 ? -10.301 -4.862 -4.403 1.00 91.69 85 GLY A C 1
ATOM 675 O O . GLY A 1 85 ? -11.207 -4.185 -4.885 1.00 91.69 85 GLY A O 1
ATOM 676 N N . ILE A 1 86 ? -10.247 -6.185 -4.527 1.00 94.38 86 ILE A N 1
ATOM 677 C CA . ILE A 1 86 ? -11.303 -7.028 -5.095 1.00 94.38 86 ILE A CA 1
ATOM 678 C C . ILE A 1 86 ? -12.088 -7.636 -3.934 1.00 94.38 86 ILE A C 1
ATOM 680 O O . ILE A 1 86 ? -11.509 -8.312 -3.079 1.00 94.38 86 ILE A O 1
ATOM 684 N N . THR A 1 87 ? -13.399 -7.411 -3.892 1.00 93.69 87 THR A N 1
ATOM 685 C CA . THR A 1 87 ? -14.277 -7.976 -2.862 1.00 93.69 87 THR A CA 1
ATOM 686 C C . THR A 1 87 ? -14.618 -9.432 -3.174 1.00 93.69 87 THR A C 1
ATOM 688 O O . THR A 1 87 ? -14.949 -9.793 -4.303 1.00 93.69 87 THR A O 1
ATOM 691 N N . LEU A 1 88 ? -14.537 -10.288 -2.159 1.00 94.69 88 LEU A N 1
ATOM 692 C CA . LEU A 1 88 ? -14.821 -11.715 -2.246 1.00 94.69 88 LEU A CA 1
ATOM 693 C C . LEU A 1 88 ? -16.031 -12.056 -1.386 1.00 94.69 88 LEU A C 1
ATOM 695 O O . LEU A 1 88 ? -16.042 -11.788 -0.182 1.00 94.69 88 LEU A O 1
ATOM 699 N N . ALA A 1 89 ? -17.026 -12.693 -2.001 1.00 93.19 89 ALA A N 1
ATOM 700 C CA . ALA A 1 89 ? -18.188 -13.188 -1.285 1.00 93.19 89 ALA A CA 1
ATOM 701 C C . ALA A 1 89 ? -17.814 -14.391 -0.393 1.00 93.19 89 ALA A C 1
ATOM 703 O O . ALA A 1 89 ? -16.997 -15.235 -0.777 1.00 93.19 89 ALA A O 1
ATOM 704 N N . PRO A 1 90 ? -18.398 -14.496 0.812 1.00 92.94 90 PRO A N 1
ATOM 705 C CA . PRO A 1 90 ? -18.224 -15.664 1.661 1.00 92.94 90 PRO A CA 1
ATOM 706 C C . PRO A 1 90 ? -18.951 -16.882 1.072 1.00 92.94 90 PRO A C 1
ATOM 708 O O . PRO A 1 90 ? -19.940 -16.745 0.356 1.00 92.94 90 PRO A O 1
ATOM 711 N N . LYS A 1 91 ? -18.510 -18.092 1.443 1.00 92.62 91 LYS A N 1
ATOM 712 C CA . LYS A 1 91 ? -19.116 -19.381 1.033 1.00 92.62 91 LYS A CA 1
ATOM 713 C C . LYS A 1 91 ? -19.113 -19.656 -0.480 1.00 92.62 91 LYS A C 1
ATOM 715 O O . LYS A 1 91 ? -19.796 -20.571 -0.930 1.00 92.62 91 LYS A O 1
ATOM 720 N N . THR A 1 92 ? -18.330 -18.910 -1.249 1.00 94.94 92 THR A N 1
ATOM 721 C CA . THR A 1 92 ? -18.133 -19.132 -2.683 1.00 94.94 92 THR A CA 1
ATOM 722 C C . THR A 1 92 ? -16.664 -19.370 -2.990 1.00 94.94 92 THR A C 1
ATOM 724 O O . THR A 1 92 ? -15.783 -18.870 -2.293 1.00 94.94 92 THR A O 1
ATOM 727 N N . GLU A 1 93 ? -16.396 -20.111 -4.060 1.00 95.12 93 GLU A N 1
ATOM 728 C CA . GLU A 1 93 ? -15.067 -20.161 -4.657 1.00 95.12 93 GLU A CA 1
ATOM 729 C C . GLU A 1 93 ? -14.924 -19.010 -5.660 1.00 95.12 93 GLU A C 1
ATOM 731 O O . GLU A 1 93 ? -15.705 -18.918 -6.605 1.00 95.12 93 GLU A O 1
ATOM 736 N N . THR A 1 94 ? -13.902 -18.170 -5.484 1.00 95.44 94 THR A N 1
ATOM 737 C CA . THR A 1 94 ? -13.541 -17.138 -6.463 1.00 95.44 94 THR A CA 1
ATOM 738 C C . THR A 1 94 ? -12.215 -17.500 -7.115 1.00 95.44 94 THR A C 1
ATOM 740 O O . THR A 1 94 ? -11.209 -17.687 -6.432 1.00 95.44 94 THR A O 1
ATOM 743 N N . ASN A 1 95 ? -12.204 -17.578 -8.444 1.00 95.00 95 ASN A N 1
ATOM 744 C CA . ASN A 1 95 ? -10.991 -17.763 -9.232 1.00 95.00 95 ASN A CA 1
ATOM 745 C C . ASN A 1 95 ? -10.598 -16.431 -9.885 1.00 95.00 95 ASN A C 1
ATOM 747 O O . ASN A 1 95 ? -11.384 -15.864 -10.641 1.00 95.00 95 ASN A O 1
ATOM 751 N N . ILE A 1 96 ? -9.395 -15.939 -9.585 1.00 94.69 96 ILE A N 1
ATOM 752 C CA . ILE A 1 96 ? -8.868 -14.677 -10.111 1.00 94.69 96 ILE A CA 1
ATOM 753 C C . ILE A 1 96 ? -7.738 -15.004 -11.088 1.00 94.69 96 ILE A C 1
ATOM 755 O O . ILE A 1 96 ? -6.640 -15.378 -10.679 1.00 94.69 96 ILE A O 1
ATOM 759 N N . ALA A 1 97 ? -8.007 -14.853 -12.384 1.00 93.19 97 ALA A N 1
ATOM 760 C CA . ALA A 1 97 ? -6.987 -14.932 -13.423 1.00 93.19 97 ALA A CA 1
ATOM 761 C C . ALA A 1 97 ? -6.320 -13.562 -13.607 1.00 93.19 97 ALA A C 1
ATOM 763 O O . ALA A 1 97 ? -7.001 -12.538 -13.652 1.00 93.19 97 ALA A O 1
ATOM 764 N N . LEU A 1 98 ? -4.991 -13.542 -13.730 1.00 91.38 98 LEU A N 1
ATOM 765 C CA . LEU A 1 98 ? -4.208 -12.313 -13.846 1.00 91.38 98 LEU A CA 1
ATOM 766 C C . LEU A 1 98 ? -3.513 -12.228 -15.201 1.00 91.38 98 LEU A C 1
ATOM 768 O O . LEU A 1 98 ? -2.891 -13.187 -15.650 1.00 91.38 98 LEU A O 1
ATOM 772 N N . SER A 1 99 ? -3.569 -11.045 -15.809 1.00 90.88 99 SER A N 1
ATOM 773 C CA . SER A 1 99 ? -2.716 -10.659 -16.931 1.00 90.88 99 SER A CA 1
ATOM 774 C C . SER A 1 99 ? -1.876 -9.463 -16.506 1.00 90.88 99 SER A C 1
ATOM 776 O O . SER A 1 99 ? -2.401 -8.498 -15.948 1.00 90.88 99 SER A O 1
ATOM 778 N N . ARG A 1 100 ? -0.562 -9.535 -16.730 1.00 89.62 100 ARG A N 1
ATOM 779 C CA . ARG A 1 100 ? 0.379 -8.489 -16.326 1.00 89.62 100 ARG A CA 1
ATOM 780 C C . ARG A 1 100 ? 0.812 -7.696 -17.547 1.00 89.62 100 ARG A C 1
ATOM 782 O O . ARG A 1 100 ? 1.377 -8.255 -18.482 1.00 89.62 100 ARG A O 1
ATOM 789 N N . MET A 1 101 ? 0.596 -6.388 -17.499 1.00 90.75 101 MET A N 1
ATOM 790 C CA . MET A 1 101 ? 1.046 -5.449 -18.521 1.00 90.75 101 MET A CA 1
ATOM 791 C C . MET A 1 101 ? 1.958 -4.407 -17.887 1.00 90.75 101 MET A C 1
ATOM 793 O O . MET A 1 101 ? 1.727 -3.970 -16.759 1.00 90.75 101 MET A O 1
ATOM 797 N N . PHE A 1 102 ? 2.990 -4.009 -18.624 1.00 89.00 102 PHE A N 1
ATOM 798 C CA . PHE A 1 102 ? 3.889 -2.937 -18.228 1.00 89.00 102 PHE A CA 1
ATOM 799 C C . PHE A 1 102 ? 3.845 -1.827 -19.261 1.00 89.00 102 PHE A C 1
ATOM 801 O O . PHE A 1 102 ? 3.888 -2.083 -20.463 1.00 89.00 102 PHE A O 1
ATOM 808 N N . TYR A 1 103 ? 3.821 -0.596 -18.769 1.00 88.31 103 TYR A N 1
ATOM 809 C CA . TYR A 1 103 ? 3.888 0.599 -19.590 1.00 88.31 103 TYR A CA 1
ATOM 810 C C . TYR A 1 103 ? 5.202 1.312 -19.314 1.00 88.31 103 TYR A C 1
ATOM 812 O O . TYR A 1 103 ? 5.637 1.420 -18.167 1.00 88.31 103 TYR A O 1
ATOM 820 N N . ARG A 1 104 ? 5.833 1.806 -20.377 1.00 89.12 104 ARG A N 1
ATOM 821 C CA . ARG A 1 104 ? 7.022 2.645 -20.284 1.00 89.12 104 ARG A CA 1
ATOM 822 C C . ARG A 1 104 ? 6.816 3.879 -21.143 1.00 89.12 104 ARG A C 1
ATOM 824 O O . ARG A 1 104 ? 6.838 3.793 -22.369 1.00 89.12 104 ARG A O 1
ATOM 831 N N . SER A 1 105 ? 6.636 5.016 -20.489 1.00 90.19 105 SER A N 1
ATOM 832 C CA . SER A 1 105 ? 6.611 6.311 -21.161 1.00 90.19 105 SER A CA 1
ATOM 833 C C . SER A 1 105 ? 8.020 6.692 -21.613 1.00 90.19 105 SER A C 1
ATOM 835 O O . SER A 1 105 ? 9.003 6.426 -20.918 1.00 90.19 105 SER A O 1
ATOM 837 N N . GLN A 1 106 ? 8.126 7.300 -22.795 1.00 92.62 106 GLN A N 1
ATOM 838 C CA . GLN A 1 106 ? 9.391 7.847 -23.283 1.00 92.62 106 GLN A CA 1
ATOM 839 C C . GLN A 1 106 ? 9.744 9.114 -22.497 1.00 92.62 106 GLN A C 1
ATOM 841 O O . GLN A 1 106 ? 8.841 9.915 -22.247 1.00 92.62 106 GLN A O 1
ATOM 846 N N . PRO A 1 107 ? 11.013 9.329 -22.115 1.00 91.94 107 PRO A N 1
ATOM 847 C CA . PRO A 1 107 ? 11.411 10.546 -21.417 1.00 91.94 107 PRO A CA 1
ATOM 848 C C . PRO A 1 107 ? 11.335 11.773 -22.337 1.00 91.94 107 PRO A C 1
ATOM 850 O O . PRO A 1 107 ? 10.939 11.685 -23.507 1.00 91.94 107 PRO A O 1
ATOM 853 N N . LYS A 1 108 ? 11.733 12.936 -21.814 1.00 90.19 108 LYS A N 1
ATOM 854 C CA . LYS A 1 108 ? 11.851 14.171 -22.601 1.00 90.19 108 LYS A CA 1
ATOM 855 C C . LYS A 1 108 ? 12.650 13.922 -23.897 1.00 90.19 108 LYS A C 1
ATOM 857 O O . LYS A 1 108 ? 13.662 13.221 -23.856 1.00 90.19 108 LYS A O 1
ATOM 862 N N . PRO A 1 109 ? 12.216 14.491 -25.038 1.00 93.50 109 PRO A N 1
ATOM 863 C CA . PRO A 1 109 ? 11.138 15.479 -25.189 1.00 93.50 109 PRO A CA 1
ATOM 864 C C . PRO A 1 109 ? 9.721 14.891 -25.363 1.00 93.50 109 PRO A C 1
ATOM 866 O O . PRO A 1 109 ? 8.770 15.6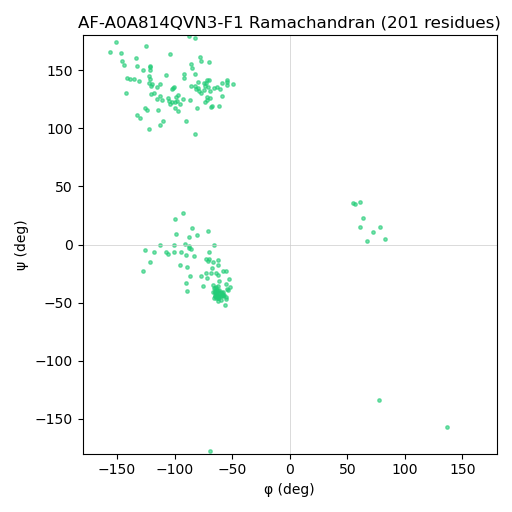56 -25.477 1.00 93.50 109 PRO A O 1
ATOM 869 N N . TYR A 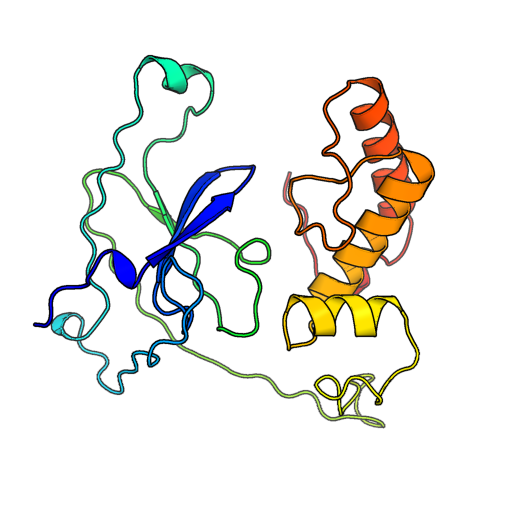1 110 ? 9.553 13.565 -25.398 1.00 93.44 110 TYR A N 1
ATOM 870 C CA . TYR A 1 110 ? 8.276 12.926 -25.756 1.00 93.44 110 TYR A CA 1
ATOM 871 C C . TYR A 1 110 ? 7.230 12.953 -24.637 1.00 93.44 110 TYR A C 1
ATOM 873 O O . TYR A 1 110 ? 6.032 12.929 -24.906 1.00 93.44 110 TYR A O 1
ATOM 881 N N . SER A 1 111 ? 7.666 12.993 -23.379 1.00 91.62 111 SER A N 1
ATOM 882 C CA . SER A 1 111 ? 6.790 13.208 -22.228 1.00 91.62 111 SER A CA 1
ATOM 883 C C . SER A 1 111 ? 7.543 13.896 -21.088 1.00 91.62 111 SER A C 1
ATOM 885 O O . SER A 1 111 ? 8.758 14.078 -21.151 1.00 91.62 111 SER A O 1
ATOM 887 N N . GLN A 1 112 ? 6.821 14.252 -20.023 1.00 88.00 112 GLN A N 1
ATOM 888 C CA . GLN A 1 112 ? 7.401 14.760 -18.773 1.00 88.00 112 GLN A CA 1
ATOM 889 C C . GLN A 1 112 ? 7.830 13.633 -17.816 1.00 88.00 112 GLN A C 1
ATOM 891 O O . GLN A 1 112 ? 8.050 13.876 -16.634 1.00 88.00 112 GLN A O 1
ATOM 896 N N . CYS A 1 113 ? 7.913 12.387 -18.295 1.00 87.88 113 CYS A N 1
ATOM 897 C CA . CYS A 1 113 ? 8.387 11.273 -17.486 1.00 87.88 113 CYS A CA 1
ATOM 898 C C . CYS A 1 113 ? 9.883 11.443 -17.191 1.00 87.88 113 CYS A C 1
ATOM 900 O O . CYS A 1 113 ? 10.708 11.476 -18.108 1.00 87.88 113 CYS A O 1
ATOM 902 N N . GLU A 1 114 ? 10.215 11.561 -15.908 1.00 87.69 114 GLU A N 1
ATOM 903 C CA . GLU A 1 114 ? 11.593 11.659 -15.438 1.00 87.69 114 GLU A CA 1
ATOM 904 C C . GLU A 1 114 ? 12.243 10.270 -15.327 1.00 87.69 114 GLU A C 1
ATOM 906 O O . GLU A 1 114 ? 11.590 9.272 -15.015 1.00 87.69 114 GLU A O 1
ATOM 911 N N . THR A 1 115 ? 13.551 10.198 -15.577 1.00 86.75 115 THR A N 1
ATOM 912 C CA . THR A 1 115 ? 14.351 8.966 -15.454 1.00 86.75 115 THR A CA 1
ATOM 913 C C . THR A 1 115 ? 15.202 8.977 -14.189 1.00 86.75 115 THR A C 1
ATOM 915 O O . THR A 1 115 ? 15.432 10.031 -13.610 1.00 86.75 115 THR A O 1
ATOM 918 N N . GLY A 1 116 ? 15.722 7.816 -13.776 1.00 84.69 116 GLY A N 1
ATOM 919 C CA . GLY A 1 116 ? 16.625 7.737 -12.617 1.00 84.69 116 GLY A CA 1
ATOM 920 C C . GLY A 1 116 ? 15.912 7.794 -11.264 1.00 84.69 116 GLY A C 1
ATOM 921 O O . GLY A 1 116 ? 16.554 7.948 -10.237 1.00 84.69 116 GLY A O 1
ATOM 922 N N . THR A 1 117 ? 14.593 7.596 -11.229 1.00 86.38 117 THR A N 1
ATOM 923 C CA . THR A 1 117 ? 13.766 7.700 -10.013 1.00 86.38 117 THR A CA 1
ATOM 924 C C . THR A 1 117 ? 14.055 6.649 -8.933 1.00 86.38 117 THR A C 1
ATOM 926 O O . THR A 1 117 ? 13.390 6.642 -7.905 1.00 86.38 117 THR A O 1
ATOM 929 N N . ASN A 1 118 ? 15.002 5.740 -9.170 1.00 84.50 118 ASN A N 1
ATOM 930 C CA . ASN A 1 118 ? 15.464 4.752 -8.194 1.00 84.50 118 ASN A CA 1
ATOM 931 C C . ASN A 1 118 ? 16.793 5.160 -7.532 1.00 84.50 118 ASN A C 1
ATOM 933 O O . ASN A 1 118 ? 17.257 4.463 -6.636 1.00 84.50 118 ASN A O 1
ATOM 937 N N . ASP A 1 119 ? 17.427 6.249 -7.978 1.00 89.19 119 ASP A N 1
ATOM 938 C CA . ASP A 1 119 ? 18.659 6.774 -7.389 1.00 89.19 119 ASP A CA 1
ATOM 939 C C . ASP A 1 119 ? 18.334 7.950 -6.448 1.00 89.19 119 ASP A C 1
ATOM 941 O O . ASP A 1 119 ? 17.846 8.989 -6.910 1.00 89.19 119 ASP A O 1
ATOM 945 N N . PRO A 1 120 ? 18.625 7.844 -5.137 1.00 86.00 120 PRO A N 1
ATOM 946 C CA . PRO A 1 120 ? 18.383 8.915 -4.167 1.00 86.00 120 PRO A CA 1
ATOM 947 C C . PRO A 1 120 ? 19.039 10.260 -4.517 1.00 86.00 120 PRO A C 1
ATOM 949 O O . PRO A 1 120 ? 18.578 11.302 -4.051 1.00 86.00 120 PRO A O 1
ATOM 952 N N . ASN A 1 121 ? 20.092 10.259 -5.343 1.00 89.25 121 ASN A N 1
ATOM 953 C CA . ASN A 1 121 ? 20.817 11.466 -5.741 1.00 89.25 121 ASN A CA 1
ATOM 954 C C . ASN A 1 121 ? 20.269 12.126 -7.012 1.00 89.25 121 ASN A C 1
ATOM 956 O O . ASN A 1 121 ? 20.670 13.245 -7.331 1.00 89.25 121 ASN A O 1
ATOM 960 N N . SER A 1 122 ? 19.344 11.475 -7.722 1.00 90.38 122 SER A N 1
ATOM 961 C CA . SER A 1 122 ? 18.808 11.994 -8.985 1.00 90.38 122 SER A CA 1
ATOM 962 C C . SER A 1 122 ? 17.938 13.245 -8.809 1.00 90.38 122 SER A C 1
ATOM 964 O O . SER A 1 122 ? 17.838 14.049 -9.734 1.00 90.38 122 SER A O 1
ATOM 966 N N . PHE A 1 123 ? 17.342 13.458 -7.628 1.00 90.88 123 PHE A N 1
ATOM 967 C CA . PHE A 1 123 ? 16.520 14.639 -7.347 1.00 90.88 123 PHE A CA 1
ATOM 968 C C . PHE A 1 123 ? 16.787 15.198 -5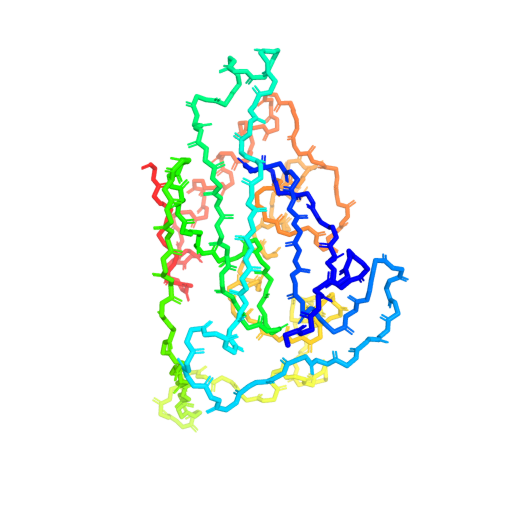.945 1.00 90.88 123 PHE A C 1
ATOM 970 O O . PHE A 1 123 ? 16.955 14.466 -4.971 1.00 90.88 123 PHE A O 1
ATOM 977 N N . SER A 1 124 ? 16.776 16.527 -5.823 1.00 90.81 124 SER A N 1
ATOM 978 C CA . SER A 1 124 ? 16.991 17.232 -4.551 1.00 90.81 124 SER A CA 1
ATOM 979 C C . SER A 1 124 ? 15.734 17.342 -3.679 1.00 90.81 124 SER A C 1
ATOM 981 O O . SER A 1 124 ? 15.847 17.729 -2.517 1.00 90.81 124 SER A O 1
ATOM 983 N N . SER A 1 125 ? 14.557 16.995 -4.215 1.00 92.19 125 SER A N 1
ATOM 984 C CA . SER A 1 125 ? 13.271 17.086 -3.514 1.00 92.19 125 SER A CA 1
ATOM 985 C C . SER A 1 125 ? 13.255 16.243 -2.235 1.00 92.19 125 SER A C 1
ATOM 987 O O . SER A 1 125 ? 13.513 15.041 -2.263 1.00 92.19 125 SER A O 1
ATOM 989 N N . GLU A 1 126 ? 12.887 16.869 -1.118 1.00 92.69 126 GLU A N 1
ATOM 990 C CA . GLU A 1 126 ? 12.726 16.200 0.177 1.00 92.69 126 GLU A CA 1
ATOM 991 C C . GLU A 1 126 ? 11.670 15.086 0.116 1.00 92.69 126 GLU A C 1
ATOM 993 O O . GLU A 1 126 ? 11.898 13.991 0.617 1.00 92.69 126 GLU A O 1
ATOM 998 N N . LEU A 1 127 ? 10.545 15.321 -0.573 1.00 92.44 127 LEU A N 1
ATOM 999 C CA . LEU A 1 127 ? 9.478 14.322 -0.728 1.00 92.44 127 LEU A CA 1
ATOM 1000 C C . LEU A 1 127 ? 9.932 13.107 -1.541 1.00 92.44 127 LEU A C 1
ATOM 1002 O O . LEU A 1 127 ? 9.540 11.983 -1.241 1.00 92.44 127 LEU A O 1
ATOM 1006 N N . TYR A 1 128 ? 10.758 13.329 -2.566 1.00 92.56 128 TYR A N 1
ATOM 1007 C CA . TYR A 1 128 ? 11.327 12.244 -3.362 1.00 92.56 128 TYR A CA 1
ATOM 1008 C C . TYR A 1 128 ? 12.201 11.334 -2.495 1.00 92.56 128 TYR A C 1
ATOM 1010 O O . TYR A 1 128 ? 12.023 10.115 -2.501 1.00 92.56 128 TYR A O 1
ATOM 1018 N N . LYS A 1 129 ? 13.097 11.940 -1.708 1.00 93.44 129 LYS A N 1
ATOM 1019 C CA . LYS A 1 129 ? 13.980 11.220 -0.787 1.00 93.44 129 LYS A CA 1
ATOM 1020 C C . LYS A 1 129 ? 13.184 10.478 0.281 1.00 93.44 129 LYS A C 1
ATOM 1022 O O . LYS A 1 129 ? 13.400 9.286 0.455 1.00 93.44 129 LYS A O 1
ATOM 1027 N N . LEU A 1 130 ? 12.190 11.134 0.884 1.00 93.88 130 LEU A N 1
ATOM 1028 C CA . LEU A 1 130 ? 11.307 10.527 1.879 1.00 93.88 130 LEU A CA 1
ATOM 1029 C C . LEU A 1 130 ? 10.622 9.258 1.349 1.00 93.88 130 LEU A C 1
ATOM 1031 O O . LEU A 1 130 ? 10.614 8.231 2.024 1.00 93.88 130 LEU A O 1
ATOM 1035 N N . VAL A 1 131 ? 10.058 9.307 0.137 1.00 92.81 131 VAL A N 1
ATOM 1036 C CA . VAL A 1 131 ? 9.401 8.138 -0.472 1.00 92.81 131 VAL A CA 1
ATOM 1037 C C . VAL A 1 131 ? 10.406 7.014 -0.729 1.00 92.81 131 VAL A C 1
ATOM 1039 O O . VAL A 1 131 ? 10.127 5.863 -0.385 1.00 92.81 131 VAL A O 1
ATOM 1042 N N . LEU A 1 132 ? 11.576 7.327 -1.293 1.00 91.69 132 LEU A N 1
ATOM 1043 C CA . LEU A 1 132 ? 12.602 6.323 -1.581 1.00 91.69 132 LEU A CA 1
ATOM 1044 C C . LEU A 1 132 ? 13.179 5.671 -0.326 1.00 91.69 132 LEU A C 1
ATOM 1046 O O . LEU A 1 132 ? 13.364 4.459 -0.313 1.00 91.69 132 LEU A O 1
ATOM 1050 N N . GLU A 1 133 ? 13.441 6.441 0.725 1.00 91.31 133 GLU A N 1
ATOM 1051 C CA . GLU A 1 133 ? 13.975 5.923 1.988 1.00 91.31 133 GLU A CA 1
ATOM 1052 C C . GLU A 1 133 ? 13.011 4.931 2.651 1.00 91.31 133 GLU A C 1
ATOM 1054 O O . GLU A 1 133 ? 13.448 3.929 3.214 1.00 91.31 133 GLU A O 1
ATOM 1059 N N . ASN A 1 134 ? 11.701 5.171 2.534 1.00 90.69 134 ASN A N 1
ATOM 1060 C CA . ASN A 1 134 ? 10.680 4.335 3.168 1.00 90.69 134 ASN A CA 1
ATOM 1061 C C . ASN A 1 134 ? 10.253 3.130 2.321 1.00 90.69 134 ASN A C 1
ATOM 1063 O O . ASN A 1 134 ? 9.827 2.119 2.876 1.00 90.69 134 ASN A O 1
ATOM 1067 N N . THR A 1 135 ? 10.359 3.208 0.991 1.00 87.62 135 THR A N 1
ATOM 1068 C CA . THR A 1 135 ? 9.816 2.165 0.100 1.00 87.62 135 THR A CA 1
ATOM 1069 C C . THR A 1 135 ? 10.844 1.510 -0.819 1.00 87.62 135 THR A C 1
ATOM 1071 O O . THR A 1 135 ? 10.580 0.432 -1.333 1.00 87.62 135 THR A O 1
ATOM 1074 N N . GLN A 1 136 ? 12.036 2.090 -0.992 1.00 85.44 136 GLN A N 1
ATOM 1075 C CA . GLN A 1 136 ? 13.077 1.674 -1.953 1.00 85.44 136 GLN A CA 1
ATOM 1076 C C . GLN A 1 136 ? 12.711 1.864 -3.436 1.00 85.44 136 GLN A C 1
ATOM 1078 O O . GLN A 1 136 ? 13.501 1.516 -4.314 1.00 85.44 136 GLN A O 1
ATOM 1083 N N . PHE A 1 137 ? 11.540 2.425 -3.742 1.00 86.81 137 PHE A N 1
ATOM 1084 C CA . PHE A 1 137 ? 11.089 2.711 -5.102 1.00 86.81 137 PHE A CA 1
ATOM 1085 C C . PHE A 1 137 ? 10.286 4.010 -5.141 1.00 86.81 137 PHE A C 1
ATOM 1087 O O . PHE A 1 137 ? 9.685 4.425 -4.160 1.00 86.81 137 PHE A O 1
ATOM 1094 N N . TYR A 1 138 ? 10.256 4.679 -6.287 1.00 88.44 138 TYR A N 1
ATOM 1095 C CA . TYR A 1 138 ? 9.468 5.898 -6.427 1.00 88.44 138 TYR A CA 1
ATOM 1096 C C . TYR A 1 138 ? 8.151 5.625 -7.149 1.00 88.44 138 TYR A C 1
ATOM 1098 O O . TYR A 1 138 ? 8.122 4.987 -8.201 1.00 88.44 138 TYR A O 1
ATOM 1106 N N . THR A 1 139 ? 7.061 6.185 -6.622 1.00 87.69 139 THR A N 1
ATOM 1107 C CA . THR A 1 139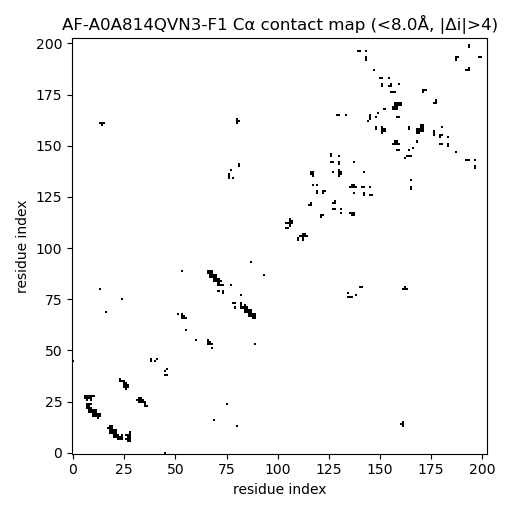 ? 5.811 6.346 -7.371 1.00 87.69 139 THR A CA 1
ATOM 1108 C C . THR A 1 139 ? 5.315 7.781 -7.233 1.00 87.69 139 THR A C 1
ATOM 1110 O O . THR A 1 139 ? 5.386 8.379 -6.154 1.00 87.69 139 THR A O 1
ATOM 1113 N N . GLN A 1 140 ? 4.779 8.333 -8.324 1.00 86.50 140 GLN A N 1
ATOM 1114 C CA . GLN A 1 140 ? 4.169 9.666 -8.313 1.00 86.50 140 GLN A CA 1
ATOM 1115 C C . GLN A 1 140 ? 3.022 9.728 -7.297 1.00 86.50 140 GLN A C 1
ATOM 1117 O O . GLN A 1 140 ? 2.901 10.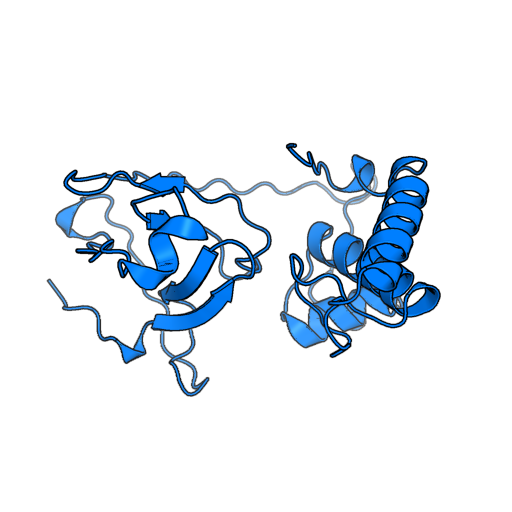690 -6.543 1.00 86.50 140 GLN A O 1
ATOM 1122 N N . THR A 1 141 ? 2.225 8.664 -7.235 1.00 86.81 141 THR A N 1
ATOM 1123 C CA . THR A 1 141 ? 1.094 8.516 -6.324 1.00 86.81 141 THR A CA 1
ATOM 1124 C C . THR A 1 141 ? 1.521 8.686 -4.862 1.00 86.81 141 THR A C 1
ATOM 1126 O O . THR A 1 141 ? 0.965 9.537 -4.171 1.00 86.81 141 THR A O 1
ATOM 1129 N N . LEU A 1 142 ? 2.549 7.961 -4.396 1.00 90.12 142 LEU A N 1
ATOM 1130 C CA . LEU A 1 142 ? 3.066 8.119 -3.028 1.00 90.12 142 LEU A CA 1
ATOM 1131 C C . LEU A 1 142 ? 3.624 9.521 -2.781 1.00 90.12 142 LEU A C 1
ATOM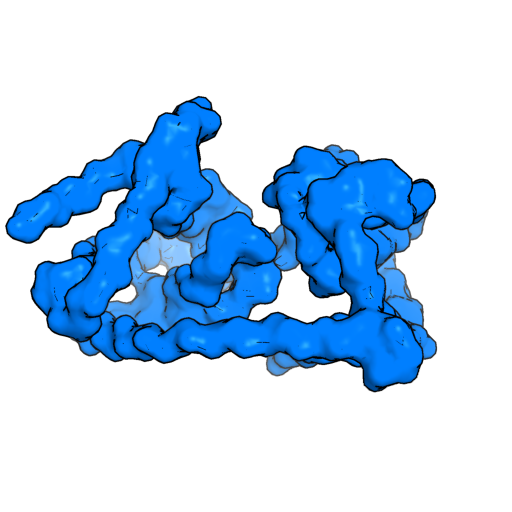 1133 O O . LEU A 1 142 ? 3.364 10.089 -1.728 1.00 90.12 142 LEU A O 1
ATOM 1137 N N . CYS A 1 143 ? 4.334 10.107 -3.746 1.00 90.88 143 CYS A N 1
ATOM 1138 C CA . CYS A 1 143 ? 4.848 11.474 -3.630 1.00 90.88 143 CYS A CA 1
ATOM 1139 C C . CYS A 1 143 ? 3.721 12.492 -3.380 1.00 90.88 143 CYS A C 1
ATOM 1141 O O . CYS A 1 143 ? 3.843 13.353 -2.508 1.00 90.88 143 CYS A O 1
ATOM 1143 N N . VAL A 1 144 ? 2.605 12.365 -4.104 1.00 90.19 144 VAL A N 1
ATOM 1144 C CA . VAL A 1 144 ? 1.413 13.206 -3.926 1.00 90.19 144 VAL A CA 1
ATOM 1145 C C . VAL A 1 144 ? 0.767 12.964 -2.559 1.00 90.19 144 VAL A C 1
ATOM 1147 O O . VAL A 1 144 ? 0.490 13.925 -1.844 1.00 90.19 144 VAL A O 1
ATOM 1150 N N . TYR A 1 145 ? 0.592 11.709 -2.134 1.00 90.88 145 TYR A N 1
ATOM 1151 C CA . TYR A 1 145 ? 0.015 11.425 -0.815 1.00 90.88 145 TYR A CA 1
ATOM 1152 C C . TYR A 1 145 ? 0.892 11.905 0.341 1.00 90.88 145 TYR A C 1
ATOM 1154 O O . TYR A 1 145 ? 0.366 12.501 1.273 1.00 90.88 145 TYR A O 1
ATOM 1162 N N . GLN A 1 146 ? 2.215 11.736 0.272 1.00 94.06 146 GLN A N 1
ATOM 1163 C CA . GLN A 1 146 ? 3.112 12.262 1.307 1.00 94.06 146 GLN A CA 1
ATOM 1164 C C . GLN A 1 146 ? 3.121 13.794 1.324 1.00 94.06 146 GLN A C 1
ATOM 1166 O O . GLN A 1 146 ? 3.153 14.398 2.393 1.00 94.06 146 GLN A O 1
ATOM 1171 N N . CYS A 1 147 ? 3.001 14.444 0.162 1.00 93.56 147 CYS A N 1
ATOM 1172 C CA . CYS A 1 147 ? 2.808 15.891 0.101 1.00 93.56 147 CYS A CA 1
ATOM 1173 C C . CYS A 1 147 ? 1.522 16.319 0.831 1.00 93.56 147 CYS A C 1
ATOM 1175 O O . CYS A 1 147 ? 1.549 17.256 1.627 1.00 93.56 147 CYS A O 1
ATOM 1177 N N . PHE A 1 148 ? 0.416 15.598 0.623 1.00 93.00 148 PHE A N 1
ATOM 1178 C CA . PHE A 1 148 ? -0.851 15.879 1.300 1.00 93.00 148 PHE A CA 1
ATOM 1179 C C . PHE A 1 148 ? -0.725 15.661 2.802 1.00 93.00 148 PHE A C 1
ATOM 1181 O O . PHE A 1 148 ? -1.138 16.504 3.594 1.00 93.00 148 PHE A O 1
ATOM 1188 N N . GLN A 1 149 ? -0.084 14.559 3.186 1.00 94.31 149 GLN A N 1
ATOM 1189 C CA . GLN A 1 149 ? 0.168 14.216 4.573 1.00 94.31 149 GLN A CA 1
ATOM 1190 C C . GLN A 1 149 ? 0.952 15.314 5.286 1.00 94.31 149 GLN A C 1
ATOM 1192 O O . GLN A 1 149 ? 0.575 15.720 6.382 1.00 94.31 149 GLN A O 1
ATOM 1197 N N . ARG A 1 150 ? 1.980 15.865 4.632 1.00 95.44 150 ARG A N 1
ATOM 1198 C CA . ARG A 1 150 ? 2.753 16.999 5.145 1.00 95.44 150 ARG A CA 1
ATOM 1199 C C . ARG A 1 150 ? 1.882 18.228 5.390 1.00 95.44 150 ARG A C 1
ATOM 1201 O O . ARG A 1 150 ? 2.024 18.863 6.433 1.00 95.44 150 ARG A O 1
ATOM 1208 N N . GLU A 1 151 ? 0.975 18.556 4.471 1.00 94.31 151 GLU A N 1
ATOM 1209 C CA . GLU A 1 151 ? 0.051 19.681 4.656 1.00 94.31 151 GLU A CA 1
ATOM 1210 C C . GLU A 1 151 ? -0.942 19.427 5.796 1.00 94.31 151 GLU A C 1
ATOM 1212 O O . GLU A 1 151 ? -1.186 20.324 6.604 1.00 94.31 151 GLU A O 1
ATOM 1217 N N . VAL A 1 152 ? -1.476 18.211 5.933 1.00 95.50 152 VAL A N 1
ATOM 1218 C CA . VAL A 1 152 ? -2.353 17.867 7.064 1.00 95.50 152 VAL A CA 1
ATOM 1219 C C . VAL A 1 152 ? -1.588 17.939 8.386 1.00 95.50 152 VAL A C 1
ATOM 1221 O O . VAL A 1 152 ? -2.077 18.550 9.332 1.00 95.50 152 VAL A O 1
ATOM 1224 N N . ILE A 1 153 ? -0.365 17.414 8.456 1.00 96.75 153 ILE A N 1
ATOM 1225 C CA . ILE A 1 153 ? 0.465 17.471 9.667 1.00 96.75 153 ILE A CA 1
ATOM 1226 C C . ILE A 1 153 ? 0.768 18.923 10.040 1.00 96.75 153 ILE A C 1
ATOM 1228 O O . ILE A 1 153 ? 0.608 19.307 11.197 1.00 96.75 153 ILE A O 1
ATOM 1232 N N . LYS A 1 154 ? 1.137 19.757 9.065 1.00 96.38 154 LYS A N 1
ATOM 1233 C CA . LYS A 1 154 ? 1.455 21.172 9.288 1.00 96.38 154 LYS A CA 1
ATOM 1234 C C . LYS A 1 154 ? 0.258 21.973 9.805 1.00 96.38 154 LYS A C 1
ATOM 1236 O O . LYS A 1 154 ? 0.431 22.815 10.681 1.00 96.38 154 LYS A O 1
ATOM 1241 N N . ASN A 1 155 ? -0.937 21.733 9.265 1.00 96.06 155 ASN A N 1
ATOM 1242 C CA . ASN A 1 155 ? -2.132 22.516 9.599 1.00 96.06 155 ASN A CA 1
ATOM 1243 C C . ASN A 1 155 ? -2.926 21.940 10.783 1.00 96.06 155 ASN A C 1
ATOM 1245 O O . ASN A 1 155 ? -3.528 22.692 11.545 1.00 96.06 155 ASN A O 1
ATOM 1249 N N . CYS A 1 156 ? -2.939 20.617 10.939 1.00 96.62 156 CYS A N 1
ATOM 1250 C CA . CYS A 1 156 ? -3.823 19.899 11.862 1.00 96.62 156 CYS A CA 1
ATOM 1251 C C . CYS A 1 156 ? -3.076 19.129 12.962 1.00 96.62 156 CYS A C 1
ATOM 1253 O O . CYS A 1 156 ? -3.719 18.598 13.871 1.00 96.62 156 CYS A O 1
ATOM 1255 N N . ASN A 1 157 ? -1.739 19.075 12.905 1.00 96.38 157 ASN A N 1
ATOM 1256 C CA . ASN A 1 157 ? -0.874 18.382 13.865 1.00 96.38 157 ASN A CA 1
ATOM 1257 C C . ASN A 1 157 ? -1.226 16.889 14.045 1.00 96.38 157 ASN A C 1
ATOM 1259 O O . ASN A 1 157 ? -1.179 16.348 15.153 1.00 96.38 157 ASN A O 1
ATOM 1263 N N . CYS A 1 158 ? -1.645 16.240 12.958 1.00 96.19 158 CYS A N 1
ATOM 1264 C CA . CYS A 1 158 ? -1.971 14.818 12.903 1.00 96.19 158 CYS A CA 1
ATOM 1265 C C . CYS A 1 158 ? -1.847 14.275 11.471 1.00 96.19 158 CYS A C 1
ATOM 1267 O O . CYS A 1 158 ? -1.767 15.053 10.522 1.00 96.19 158 CYS A O 1
ATOM 1269 N N . SER A 1 159 ? -1.828 12.952 11.314 1.00 95.19 159 SER A N 1
ATOM 1270 C CA . SER A 1 159 ? -1.767 12.254 10.028 1.00 95.19 159 SER A CA 1
ATOM 1271 C C . SER A 1 159 ? -3.096 11.594 9.656 1.00 95.19 159 SER A C 1
ATOM 1273 O O . SER A 1 159 ? -3.849 11.106 10.506 1.00 95.19 159 SER A O 1
ATOM 1275 N N . VAL A 1 160 ? -3.380 11.569 8.354 1.00 92.31 160 VAL A N 1
ATOM 1276 C CA . VAL A 1 160 ? -4.510 10.839 7.773 1.00 92.31 160 VAL A CA 1
ATOM 1277 C C . VAL A 1 160 ? -4.202 9.351 7.792 1.00 92.31 160 VAL A C 1
ATOM 1279 O O . VAL A 1 160 ? -3.211 8.914 7.217 1.00 92.31 160 VAL A O 1
ATOM 1282 N N . THR A 1 161 ? -5.059 8.560 8.425 1.00 89.19 161 THR A N 1
ATOM 1283 C CA . THR A 1 161 ? -4.801 7.129 8.615 1.00 89.19 161 THR A CA 1
ATOM 1284 C C . THR A 1 161 ? -4.925 6.324 7.330 1.00 89.19 161 THR A C 1
ATOM 1286 O O . THR A 1 161 ? -4.240 5.322 7.194 1.00 89.19 161 THR A O 1
ATOM 1289 N N . THR A 1 162 ? -5.758 6.751 6.377 1.00 86.62 162 THR A N 1
ATOM 1290 C CA . THR A 1 162 ? -6.033 6.023 5.125 1.00 86.62 162 THR A CA 1
ATOM 1291 C C . THR A 1 162 ? -4.873 6.001 4.133 1.00 86.62 162 THR A C 1
ATOM 1293 O O . THR A 1 162 ? -4.978 5.311 3.125 1.00 86.62 162 THR A O 1
ATOM 1296 N N . PHE A 1 163 ? -3.787 6.730 4.397 1.00 88.44 163 PHE A N 1
ATOM 1297 C CA . PHE A 1 163 ? -2.574 6.738 3.581 1.00 88.44 163 PHE A CA 1
ATOM 1298 C C . PHE A 1 163 ? -1.370 6.316 4.430 1.00 88.44 163 PHE A C 1
ATOM 1300 O O . PHE A 1 163 ? -1.385 6.543 5.643 1.00 88.44 163 PHE A O 1
ATOM 1307 N N . PRO A 1 164 ? -0.315 5.748 3.820 1.00 90.06 164 PRO A N 1
ATOM 1308 C CA . PRO A 1 164 ? 0.945 5.531 4.520 1.00 90.06 164 PRO A CA 1
ATOM 1309 C C . PRO A 1 164 ? 1.458 6.841 5.131 1.00 90.06 164 PRO A C 1
ATOM 1311 O O . PRO A 1 164 ? 1.414 7.886 4.480 1.00 90.06 164 PRO A O 1
ATOM 1314 N N . ASP A 1 165 ? 1.955 6.797 6.365 1.00 92.06 165 ASP A N 1
ATOM 1315 C CA . ASP A 1 165 ? 2.529 7.959 7.050 1.00 92.06 165 ASP A CA 1
ATOM 1316 C C . ASP A 1 165 ? 4.033 7.766 7.260 1.00 92.06 165 ASP A C 1
ATOM 1318 O O . ASP A 1 165 ? 4.460 7.037 8.156 1.00 92.06 165 ASP A O 1
ATOM 1322 N N . PHE A 1 166 ? 4.842 8.434 6.436 1.00 94.19 166 PHE A N 1
ATOM 1323 C CA . PHE A 1 166 ? 6.305 8.379 6.537 1.00 94.19 166 PHE A CA 1
ATOM 1324 C C . PHE A 1 166 ? 6.881 9.417 7.511 1.00 94.19 166 PHE A C 1
ATOM 1326 O O . PHE A 1 166 ? 8.084 9.422 7.760 1.00 94.19 166 PHE A O 1
ATOM 1333 N N . TYR A 1 167 ? 6.036 10.271 8.095 1.00 94.50 167 TYR A N 1
ATOM 1334 C CA . TYR A 1 167 ? 6.432 11.288 9.072 1.00 94.50 167 TYR A CA 1
ATOM 1335 C C . TYR A 1 167 ? 6.289 10.815 10.523 1.00 94.50 167 TYR A C 1
ATOM 1337 O O . TYR A 1 167 ? 6.701 11.530 11.434 1.00 94.50 167 TYR A O 1
ATOM 1345 N N . GLN A 1 168 ? 5.710 9.626 10.744 1.00 91.94 168 GLN A N 1
ATOM 1346 C CA . GLN A 1 168 ? 5.463 9.053 12.074 1.00 91.94 168 GLN A CA 1
ATOM 1347 C C . GLN A 1 168 ? 4.624 9.982 12.972 1.00 91.94 168 GLN A C 1
ATOM 1349 O O . GLN A 1 168 ? 4.827 10.066 14.188 1.00 91.94 168 GLN A O 1
ATOM 1354 N N . ALA A 1 169 ? 3.683 10.711 12.371 1.00 94.25 169 ALA A N 1
ATOM 1355 C CA . ALA A 1 169 ? 2.792 11.595 13.096 1.00 94.25 169 ALA A CA 1
ATOM 1356 C C . ALA A 1 169 ? 1.672 10.798 13.782 1.00 94.25 169 ALA A C 1
ATOM 1358 O O . ALA A 1 169 ? 1.379 9.643 13.473 1.00 94.25 169 ALA A O 1
ATOM 1359 N N . LYS A 1 170 ? 1.024 11.425 14.768 1.00 94.62 170 LYS A N 1
ATOM 1360 C CA . LYS A 1 170 ? -0.125 10.814 15.441 1.00 94.62 170 LYS A CA 1
ATOM 1361 C C . LYS A 1 170 ? -1.337 10.853 14.518 1.00 94.62 170 LYS A C 1
ATOM 1363 O O . LYS A 1 170 ? -1.637 11.902 13.953 1.00 94.62 170 LYS A O 1
ATOM 1368 N N . ALA A 1 171 ? -2.077 9.752 14.454 1.00 93.81 171 ALA A N 1
ATOM 1369 C CA . ALA A 1 171 ? -3.334 9.680 13.720 1.00 93.81 171 ALA A CA 1
ATOM 1370 C C . ALA A 1 171 ? -4.322 10.777 14.157 1.00 93.81 171 ALA A C 1
ATOM 1372 O O . ALA A 1 171 ? -4.465 11.059 15.351 1.00 93.81 171 ALA A O 1
ATOM 1373 N N . CYS A 1 172 ? -5.040 11.363 13.198 1.00 93.31 172 CYS A N 1
ATOM 1374 C CA . CYS A 1 172 ? -6.162 12.250 13.488 1.00 93.31 172 CYS A CA 1
ATOM 1375 C C . CYS A 1 172 ? -7.311 11.441 14.120 1.00 93.31 172 CYS A C 1
ATOM 1377 O O . CYS A 1 172 ? -7.836 10.522 13.496 1.00 93.31 172 CYS A O 1
ATOM 1379 N N . THR A 1 173 ? -7.711 11.779 15.348 1.00 90.88 173 THR A N 1
ATOM 1380 C CA . THR A 1 173 ? -8.775 11.068 16.090 1.00 90.88 173 THR A CA 1
ATOM 1381 C C . THR A 1 173 ? -9.873 11.992 16.613 1.00 90.88 173 THR A C 1
ATOM 1383 O O . THR A 1 173 ? -10.993 11.544 16.844 1.00 90.88 173 THR A O 1
ATOM 1386 N N . GLY A 1 174 ? -9.588 13.286 16.789 1.00 91.81 174 GLY A N 1
ATOM 1387 C CA . GLY A 1 174 ? -10.551 14.257 17.310 1.00 91.81 174 GLY A CA 1
ATOM 1388 C C . GLY A 1 174 ? -11.463 14.869 16.241 1.00 91.81 174 GLY A C 1
ATOM 1389 O O . GLY A 1 174 ? -11.088 15.012 15.075 1.00 91.81 174 GLY A O 1
ATOM 1390 N N . THR A 1 175 ? -12.641 15.345 16.655 1.00 93.31 175 THR A N 1
ATOM 1391 C CA . THR A 1 175 ? -13.583 16.066 15.777 1.00 93.31 175 THR A CA 1
ATOM 1392 C C . THR A 1 175 ? -12.948 17.313 15.159 1.00 93.31 175 THR A C 1
ATOM 1394 O O . THR A 1 175 ? -13.046 17.521 13.953 1.00 93.31 175 THR A O 1
ATOM 1397 N N . ASN A 1 176 ? -12.218 18.108 15.950 1.00 94.38 176 ASN A N 1
ATOM 1398 C CA . ASN A 1 176 ? -11.534 19.308 15.450 1.00 94.38 176 ASN A CA 1
ATOM 1399 C C . ASN A 1 176 ? -10.453 18.968 14.414 1.00 94.38 176 ASN A C 1
ATOM 1401 O O . ASN A 1 176 ? -10.318 19.665 13.412 1.00 94.38 176 ASN A O 1
ATOM 1405 N N . GLN A 1 177 ? -9.717 17.872 14.627 1.00 94.50 177 GLN A N 1
ATOM 1406 C CA . GLN A 1 177 ? -8.730 17.374 13.666 1.00 94.50 177 GLN A CA 1
ATOM 1407 C C . GLN A 1 177 ? -9.406 16.913 12.374 1.00 94.50 177 GLN A C 1
ATOM 1409 O O . GLN A 1 177 ? -8.926 17.224 11.290 1.00 94.50 177 GLN A O 1
ATOM 1414 N N . SER A 1 178 ? -10.557 16.247 12.484 1.00 91.06 178 SER A N 1
ATOM 1415 C CA . SER A 1 178 ? -11.350 15.819 11.329 1.00 91.06 178 SER A CA 1
ATOM 1416 C C . SER A 1 178 ? -11.850 17.015 10.513 1.00 91.06 178 SER A C 1
ATOM 1418 O O . SER A 1 178 ? -11.718 17.018 9.293 1.00 91.06 178 SER A O 1
ATOM 1420 N N . ILE A 1 179 ? -12.352 18.066 11.171 1.00 94.44 179 ILE A N 1
ATOM 1421 C CA . ILE A 1 179 ? -12.768 19.316 10.511 1.00 94.44 179 ILE A CA 1
ATOM 1422 C C . ILE A 1 179 ? -11.570 19.994 9.833 1.00 94.44 179 ILE A C 1
ATOM 1424 O O . ILE A 1 179 ? -11.665 20.411 8.680 1.00 94.44 179 ILE A O 1
ATOM 1428 N N . CYS A 1 180 ? -10.425 20.067 10.515 1.00 95.44 180 CYS A N 1
ATOM 1429 C CA . CYS A 1 180 ? -9.204 20.626 9.941 1.00 95.44 180 CYS A CA 1
ATOM 1430 C C . CYS A 1 180 ? -8.757 19.855 8.689 1.00 95.44 180 CYS A C 1
ATOM 1432 O O . CYS A 1 180 ? -8.521 20.461 7.645 1.00 95.44 180 CYS A O 1
ATOM 1434 N N . MET A 1 181 ? -8.723 18.522 8.759 1.00 93.62 181 MET A N 1
ATOM 1435 C CA . MET A 1 181 ? -8.378 17.659 7.631 1.00 93.62 181 MET A CA 1
ATOM 1436 C C . MET A 1 181 ? -9.329 17.872 6.447 1.00 93.62 181 MET A C 1
ATOM 1438 O O . MET A 1 181 ? -8.868 17.972 5.313 1.00 93.62 181 MET A O 1
ATOM 1442 N N . GLN A 1 182 ? -10.638 18.007 6.692 1.00 91.44 182 GLN A N 1
ATOM 1443 C CA . GLN A 1 182 ? -11.615 18.322 5.643 1.00 91.44 182 GLN A CA 1
ATOM 1444 C C . GLN A 1 182 ? -11.343 19.683 4.987 1.00 91.44 182 GLN A C 1
ATOM 1446 O O . GLN A 1 182 ? -11.434 19.808 3.767 1.00 91.44 182 GLN A O 1
ATOM 1451 N N . ASN A 1 183 ? -10.938 20.693 5.760 1.00 93.06 183 ASN A N 1
ATOM 1452 C CA . ASN A 1 183 ? -10.558 21.992 5.204 1.00 93.06 183 ASN A CA 1
ATOM 1453 C C . ASN A 1 183 ? -9.307 21.891 4.316 1.00 93.06 183 ASN A C 1
ATOM 1455 O O . ASN A 1 183 ? -9.309 22.429 3.210 1.00 93.06 183 ASN A O 1
ATOM 1459 N N . VAL A 1 184 ? -8.269 21.168 4.755 1.00 92.94 184 VAL A N 1
ATOM 1460 C CA . VAL A 1 184 ? -7.056 20.913 3.948 1.00 92.94 184 VAL A CA 1
ATOM 1461 C C . VAL A 1 184 ? -7.400 20.139 2.675 1.00 92.94 184 VAL A C 1
ATOM 1463 O O . VAL A 1 184 ? -6.934 20.484 1.591 1.00 92.94 184 VAL A O 1
ATOM 1466 N N . PHE A 1 185 ? -8.273 19.140 2.775 1.00 89.88 185 PHE A N 1
ATOM 1467 C CA . PHE A 1 185 ? -8.747 18.375 1.627 1.00 89.88 185 PHE A CA 1
ATOM 1468 C C . PHE A 1 185 ? -9.508 19.240 0.614 1.00 89.88 185 PHE A C 1
ATOM 1470 O O . PHE A 1 185 ? -9.260 19.144 -0.587 1.00 89.88 185 PHE A O 1
ATOM 1477 N N . ASN A 1 186 ? -10.384 20.135 1.079 1.00 89.12 186 ASN A N 1
ATOM 1478 C CA . ASN A 1 186 ? -11.097 21.074 0.212 1.00 89.12 186 ASN A CA 1
ATOM 1479 C C . ASN A 1 186 ? -10.146 22.072 -0.465 1.00 89.12 186 ASN A C 1
ATOM 1481 O O . ASN A 1 186 ? -10.320 22.376 -1.643 1.00 89.12 186 ASN A O 1
ATOM 1485 N N . MET A 1 187 ? -9.110 22.537 0.240 1.00 86.31 187 MET A N 1
ATOM 1486 C CA . MET A 1 187 ? -8.057 23.360 -0.362 1.00 86.31 187 MET A CA 1
ATOM 1487 C C . MET A 1 187 ? -7.308 22.590 -1.458 1.00 86.31 187 MET A C 1
ATOM 1489 O O . MET A 1 187 ? -7.149 23.108 -2.560 1.00 86.31 187 MET A O 1
ATOM 1493 N N . ALA A 1 188 ? -6.923 21.337 -1.198 1.00 85.69 188 ALA A N 1
ATOM 1494 C CA . ALA A 1 188 ? -6.234 20.486 -2.167 1.00 85.69 188 ALA A CA 1
ATOM 1495 C C . ALA A 1 188 ? -7.100 20.169 -3.401 1.00 85.69 188 ALA A C 1
ATOM 1497 O O . ALA A 1 188 ? -6.590 20.169 -4.519 1.00 85.69 188 ALA A O 1
ATOM 1498 N N . LYS A 1 189 ? -8.414 19.975 -3.231 1.00 80.44 189 LYS A N 1
ATOM 1499 C CA . LYS A 1 189 ? -9.368 19.780 -4.339 1.00 80.44 189 LYS A CA 1
ATOM 1500 C C . LYS A 1 189 ? -9.458 20.970 -5.289 1.00 80.44 189 LYS A C 1
ATOM 1502 O O . LYS A 1 189 ? -9.706 20.775 -6.472 1.00 80.44 189 LYS A O 1
ATOM 1507 N N . ASN A 1 190 ? -9.250 22.182 -4.783 1.00 72.69 190 ASN A N 1
ATOM 1508 C CA . ASN A 1 190 ? -9.263 23.402 -5.591 1.00 72.69 190 ASN A CA 1
ATOM 1509 C C . ASN A 1 190 ? -7.941 23.633 -6.345 1.00 72.69 190 ASN A C 1
ATOM 1511 O O . ASN A 1 190 ? -7.744 24.688 -6.942 1.00 72.69 190 ASN A O 1
ATOM 1515 N N . THR A 1 191 ? -7.032 22.658 -6.314 1.00 73.94 191 THR A N 1
ATOM 1516 C CA . THR A 1 191 ? -5.764 22.659 -7.047 1.00 73.94 191 THR A CA 1
ATOM 1517 C C . THR A 1 191 ? -5.658 21.396 -7.903 1.00 73.94 191 THR A C 1
ATOM 1519 O O . THR A 1 191 ? -6.424 20.450 -7.728 1.00 73.94 191 THR A O 1
ATOM 1522 N N . ASP A 1 192 ? -4.662 21.318 -8.786 1.00 65.88 192 ASP A N 1
ATOM 1523 C CA . ASP A 1 192 ? -4.407 20.124 -9.610 1.00 65.88 192 ASP A CA 1
ATOM 1524 C C . ASP A 1 192 ? -3.857 18.916 -8.823 1.00 65.88 192 ASP A C 1
ATOM 1526 O O . ASP A 1 192 ? -3.422 17.925 -9.410 1.00 65.88 192 ASP A O 1
ATOM 1530 N N . PHE A 1 193 ? -3.893 18.966 -7.490 1.00 66.56 193 PHE A N 1
ATOM 1531 C CA . PHE A 1 193 ? -3.282 17.992 -6.590 1.00 66.56 193 PHE A CA 1
ATOM 1532 C C . PHE A 1 193 ? -3.731 16.548 -6.847 1.00 66.56 193 PHE A C 1
ATOM 1534 O O . PHE A 1 193 ? -2.903 15.642 -6.896 1.00 66.56 193 PHE A O 1
ATOM 1541 N N . PHE A 1 194 ? -5.035 16.335 -7.042 1.00 63.50 194 PHE A N 1
ATOM 1542 C CA . PHE A 1 194 ? -5.610 15.005 -7.288 1.00 63.50 194 PHE A CA 1
ATOM 1543 C C . PHE A 1 194 ? -5.792 14.686 -8.781 1.00 63.50 194 PHE A C 1
ATOM 1545 O O . PHE A 1 194 ? -5.893 13.518 -9.156 1.00 63.50 194 PHE A O 1
ATOM 1552 N N . ASN A 1 195 ? -5.768 15.708 -9.643 1.00 55.56 195 ASN A N 1
ATOM 1553 C CA . ASN A 1 195 ? -5.812 15.538 -11.097 1.00 55.56 195 ASN A CA 1
ATOM 1554 C C . ASN A 1 195 ? -4.461 15.056 -11.647 1.00 55.56 195 ASN A C 1
ATOM 1556 O O . ASN A 1 195 ? -4.427 14.222 -12.549 1.00 55.56 195 ASN A O 1
ATOM 1560 N N . ALA A 1 196 ? -3.346 15.520 -11.070 1.00 49.91 196 ALA A N 1
ATOM 1561 C CA . ALA A 1 196 ? -1.990 15.152 -11.485 1.00 49.91 196 ALA A CA 1
ATOM 1562 C C . ALA A 1 196 ? -1.635 13.671 -11.242 1.00 49.91 196 ALA A C 1
ATOM 1564 O O . ALA A 1 196 ? -0.648 13.181 -11.789 1.00 49.91 196 ALA A O 1
ATOM 1565 N N . SER A 1 197 ? -2.420 12.961 -10.429 1.00 47.31 197 SER A N 1
ATOM 1566 C CA . SER A 1 197 ? -2.194 11.572 -10.023 1.00 47.31 197 SER A CA 1
ATOM 1567 C C . SER A 1 197 ? -3.221 10.574 -10.572 1.00 47.31 197 SER A C 1
ATOM 1569 O O . SER A 1 197 ? -3.118 9.384 -10.276 1.00 47.31 197 SER A O 1
ATOM 1571 N N . GLY A 1 198 ? -4.219 11.028 -11.344 1.00 47.31 198 GLY A N 1
ATOM 1572 C CA . GLY A 1 198 ? -5.309 10.170 -11.827 1.00 47.31 198 GLY A CA 1
ATOM 1573 C C . GLY A 1 198 ? -6.184 9.585 -10.706 1.00 47.31 198 GLY A C 1
ATOM 1574 O O . GLY A 1 198 ? -6.810 8.543 -10.893 1.00 47.31 198 GLY A O 1
ATOM 1575 N N . MET A 1 199 ? -6.207 10.219 -9.528 1.00 48.94 199 MET A N 1
ATOM 1576 C CA . MET A 1 199 ? -6.927 9.729 -8.353 1.00 48.94 199 MET A CA 1
ATOM 1577 C C . MET A 1 199 ? -8.418 10.082 -8.445 1.00 48.94 199 MET A C 1
ATOM 1579 O O . MET A 1 199 ? -8.789 11.253 -8.401 1.00 48.94 199 MET A O 1
ATOM 1583 N N . SER A 1 200 ? -9.289 9.070 -8.499 1.00 37.72 200 SER A N 1
ATOM 1584 C CA . SER A 1 200 ? -10.718 9.242 -8.212 1.00 37.72 200 SER A CA 1
ATOM 1585 C C . SER A 1 200 ? -10.983 8.851 -6.759 1.00 37.72 200 SER A C 1
ATOM 1587 O O . SER A 1 200 ? -10.799 7.702 -6.365 1.00 37.72 200 SER A O 1
ATOM 1589 N N . PHE A 1 201 ? -11.395 9.815 -5.935 1.00 40.06 201 PHE A N 1
ATOM 1590 C CA . PHE A 1 201 ? -12.001 9.503 -4.644 1.00 40.06 201 PHE A CA 1
ATOM 1591 C C . PHE A 1 201 ? -13.468 9.185 -4.910 1.00 40.06 201 PHE A C 1
ATOM 1593 O O . PHE A 1 201 ? -14.287 10.094 -5.036 1.00 40.06 201 PHE A O 1
ATOM 1600 N N . GLY A 1 202 ? -13.776 7.897 -5.066 1.00 31.20 202 GLY A N 1
ATOM 1601 C CA . GLY A 1 202 ? -15.151 7.425 -4.972 1.00 31.20 202 GLY A CA 1
ATOM 1602 C C . GLY A 1 202 ? -15.668 7.734 -3.570 1.00 31.20 202 GLY A C 1
ATOM 1603 O O . GLY A 1 202 ? -15.070 7.294 -2.588 1.00 31.20 202 GLY A O 1
ATOM 1604 N N . VAL A 1 203 ? -16.717 8.551 -3.502 1.00 29.75 203 VAL A N 1
ATOM 1605 C CA . VAL A 1 203 ? -17.603 8.622 -2.335 1.00 29.75 203 VAL A CA 1
ATOM 1606 C C . VAL A 1 203 ? -18.501 7.396 -2.362 1.00 29.75 203 VAL A C 1
ATOM 1608 O O . VAL A 1 203 ? -18.988 7.077 -3.472 1.00 29.75 203 VAL A O 1
#

Organism: NCBI:txid104777

Radius of gyration: 19.54 Å; Cα contacts (8 Å, |Δi|>4): 211; chains: 1; bounding box: 43×52×44 Å

Secondary structure (DSSP, 8-state):
-PPPPGGGEEEEEETTTEEEEEES-SB-TTS-B-PPP------GGGS-------PPPGGGTTT----SEEE----TTS-GGGSPPEEE-TTS--------------BTTS-SBPS-TT-TTS---HHHHHHHHHHSS--HHHHHHHHHHHHHHHHHSSB-TTS--TT-PPBP-SHHHHHHHHHHHHHHHTTTTTTTTT-----

pLDDT: mean 86.99, std 11.29, range [29.75, 96.75]

Mean predicted aligned error: 6.64 Å